Protein AF-A0A1C5DJ35-F1 (afdb_monomer_lite)

Foldseek 3Di:
DFWDFPPDQDGDDPVVDDDPRTDPQLRDCNLQFDPADWDWDDLPFKIKIKGWGDAQPDQSWWFAFPVRDTGSPPVDPRFDDDPNHGHTPDHQFIWIFMWGDDPNDTHRPDDQADPDCAGPVRHRDDGDTDTPVVDARADRRAKDWDWADDPDPSFTWIWMWGQHPPPRDIDIDIFGADPVGDTHPVPQWWWFQPDPPPPFTATDSDDDPDADPVGDIDTDDADPDDDGHHDDDDPDPDPPPDDDDDDDDDDDDDDDDDDD

Sequence (260 aa):
MPVVKAGGTAEVRPQELYGAETDPFLSTTARLTAAVPIQVVSDGRYILVFRQSIAAGDADMVYRTKGNALTGDTSRTDLVTVGGAKAAAADASLPCDRYALVRSALKPAGGNDTLGTRDMDGKQFYEPTTRLSFLPRLTDGGFAVLLLPTEVEGVSRRQLFVNNAAEKRIESFNCERTDDGLFDVAGTQLWTSPDPGSASPCWNANPAPTPTPDGPWSPSPPPPTGPAPRCASPPAPRPKYGSAPTPFPRRAAAPPSKRG

Secondary structure (DSSP, 8-state):
---BBTT--SB--GGG--GGGB-TTTTSGGGGB-SS--EEEE-SSEEEEE-PBPPTT-TT--EEBTTS-EE--TT-TTB-EETTEE-BS-SS--EEEEEEEETTEEE-SSTT--SSSB-TTSSBP---PEE-TTSPPEEEEEEEEEEEE-SSTT-EEEEEEEEETTT--EEEEEEEEPTTS-EESS-S-EEE---TTSSS--EESS--SSPBTTBS-EEEPPPSSSPPPPPPPPPPPPP---SPPPPPPPPPPPPPPPP-

Radius of gyration: 30.57 Å; chains: 1; bounding box: 112×51×59 Å

Structure (mmCIF, N/CA/C/O backbone):
data_AF-A0A1C5DJ35-F1
#
_entry.id   AF-A0A1C5DJ35-F1
#
loop_
_atom_site.group_PDB
_atom_site.id
_atom_site.type_symbol
_atom_site.label_atom_id
_atom_site.label_alt_id
_atom_site.label_comp_id
_atom_site.label_asym_id
_atom_site.label_entity_id
_atom_site.label_seq_id
_atom_site.pdbx_PDB_ins_code
_atom_site.Cartn_x
_atom_site.Cartn_y
_atom_site.Cartn_z
_atom_site.occupancy
_atom_site.B_iso_or_equiv
_atom_site.auth_seq_id
_atom_site.auth_comp_id
_atom_site.auth_asym_id
_atom_site.auth_atom_id
_atom_site.pdbx_PDB_model_num
ATOM 1 N N . MET A 1 1 ? -0.471 2.727 14.066 1.00 87.06 1 MET A N 1
ATOM 2 C CA . MET A 1 1 ? -1.791 2.067 14.058 1.00 87.06 1 MET A CA 1
ATOM 3 C C . MET A 1 1 ? -2.262 1.947 15.493 1.00 87.06 1 MET A C 1
ATOM 5 O O . MET A 1 1 ? -1.392 1.772 16.344 1.00 87.06 1 MET A O 1
ATOM 9 N N . PRO A 1 2 ? -3.563 2.102 15.779 1.00 90.62 2 PRO A N 1
ATOM 10 C CA . PRO A 1 2 ? -4.087 1.795 17.105 1.00 90.62 2 PRO A CA 1
ATOM 11 C C . PRO A 1 2 ? -3.955 0.297 17.383 1.00 90.62 2 PRO A C 1
ATOM 13 O O . PRO A 1 2 ? -3.937 -0.501 16.449 1.00 90.62 2 PRO A O 1
ATOM 16 N N . VAL A 1 3 ? -3.840 -0.070 18.656 1.00 90.75 3 VAL A N 1
ATOM 17 C CA . VAL A 1 3 ? -3.755 -1.469 19.085 1.00 90.75 3 VAL A CA 1
ATOM 18 C C . VAL A 1 3 ? -5.142 -1.934 19.505 1.00 90.75 3 VAL A C 1
ATOM 20 O O . VAL A 1 3 ? -5.844 -1.218 20.215 1.00 90.75 3 VAL A O 1
ATOM 23 N N . VAL A 1 4 ? -5.534 -3.121 19.051 1.00 91.44 4 VAL A N 1
ATOM 24 C CA . VAL A 1 4 ? -6.853 -3.716 19.280 1.00 91.44 4 VAL A CA 1
ATOM 25 C C . VAL A 1 4 ? -6.668 -5.122 19.843 1.00 91.44 4 VAL A C 1
ATOM 27 O O . VAL A 1 4 ? -5.764 -5.850 19.427 1.00 91.44 4 VAL A O 1
ATOM 30 N N . LYS A 1 5 ? -7.513 -5.512 20.802 1.00 92.44 5 LYS A N 1
ATOM 31 C CA . LYS A 1 5 ? -7.520 -6.874 21.349 1.00 92.44 5 LYS A CA 1
ATOM 32 C C . LYS A 1 5 ? -8.136 -7.850 20.344 1.00 92.44 5 LYS A C 1
ATOM 34 O O . LYS A 1 5 ? -9.162 -7.543 19.742 1.00 92.44 5 LYS A O 1
ATOM 39 N N . ALA A 1 6 ? -7.556 -9.040 20.216 1.00 89.38 6 ALA A N 1
ATOM 40 C CA . ALA A 1 6 ? -8.089 -10.115 19.388 1.00 89.38 6 ALA A CA 1
ATOM 41 C C . ALA A 1 6 ? -9.561 -10.413 19.735 1.00 89.38 6 ALA A C 1
ATOM 43 O O . ALA A 1 6 ? -9.917 -10.565 20.907 1.00 89.38 6 ALA A O 1
ATOM 44 N N . GLY A 1 7 ? -10.413 -10.484 18.708 1.00 88.31 7 GLY A N 1
ATOM 45 C CA . GLY A 1 7 ? -11.857 -10.708 18.857 1.00 88.31 7 GLY A CA 1
ATOM 46 C C . GLY A 1 7 ? -12.674 -9.466 19.239 1.00 88.31 7 GLY A C 1
ATOM 47 O O . GLY A 1 7 ? -13.876 -9.585 19.470 1.00 88.31 7 GLY A O 1
ATOM 48 N N . GLY A 1 8 ? -12.052 -8.286 19.305 1.00 89.62 8 GLY A N 1
ATOM 49 C CA . GLY A 1 8 ? -12.723 -7.006 19.522 1.00 89.62 8 GLY A CA 1
ATOM 50 C C . GLY A 1 8 ? -12.356 -5.965 18.465 1.00 89.62 8 GLY A C 1
ATOM 51 O O . GLY A 1 8 ? -11.534 -6.204 17.589 1.00 89.62 8 GLY A O 1
ATOM 52 N N . THR A 1 9 ? -12.973 -4.788 18.563 1.00 87.69 9 THR A N 1
ATOM 53 C CA . THR A 1 9 ? -12.704 -3.629 17.687 1.00 87.69 9 THR A CA 1
ATOM 54 C C . THR A 1 9 ? -12.303 -2.375 18.464 1.00 87.69 9 THR A C 1
ATOM 56 O O . THR A 1 9 ? -11.856 -1.393 17.873 1.00 87.69 9 THR A O 1
ATOM 59 N N . ALA A 1 10 ? -12.441 -2.405 19.793 1.00 89.94 10 ALA A N 1
ATOM 60 C CA . ALA A 1 10 ? -12.092 -1.297 20.665 1.00 89.94 10 ALA A CA 1
ATOM 61 C C . ALA A 1 10 ? -10.573 -1.164 20.809 1.00 89.94 10 ALA A C 1
ATOM 63 O O . ALA A 1 10 ? -9.854 -2.152 20.985 1.00 89.94 10 ALA A O 1
ATOM 64 N N . GLU A 1 11 ? -10.098 0.077 20.763 1.00 92.19 11 GLU A N 1
ATOM 65 C CA . GLU A 1 11 ? -8.692 0.382 20.993 1.00 92.19 11 GLU A CA 1
ATOM 66 C C . GLU A 1 11 ? -8.319 0.150 22.452 1.00 92.19 11 GLU A C 1
ATOM 68 O O . GLU A 1 11 ? -9.072 0.482 23.368 1.00 92.19 11 GLU A O 1
ATOM 73 N N . VAL A 1 12 ? -7.123 -0.381 22.658 1.00 91.31 12 VAL A N 1
ATOM 74 C CA . VAL A 1 12 ? -6.566 -0.675 23.977 1.00 91.31 12 VAL A CA 1
ATOM 75 C C . VAL A 1 12 ? -5.174 -0.083 24.077 1.00 91.31 12 VAL A C 1
ATOM 77 O O . VAL A 1 12 ? -4.463 0.078 23.077 1.00 91.31 12 VAL A O 1
ATOM 80 N N . ARG A 1 13 ? -4.759 0.254 25.300 1.00 86.19 13 ARG A N 1
ATOM 81 C CA . ARG A 1 13 ? -3.385 0.707 25.504 1.00 86.19 13 ARG A CA 1
ATOM 82 C C . ARG A 1 13 ? -2.453 -0.492 25.328 1.00 86.19 13 ARG A C 1
ATOM 84 O O . ARG A 1 13 ? -2.728 -1.543 25.900 1.00 86.19 13 ARG A O 1
ATOM 91 N N . PRO A 1 14 ? -1.331 -0.361 24.599 1.00 80.25 14 PRO A N 1
ATOM 92 C CA . PRO A 1 14 ? -0.426 -1.488 24.367 1.00 80.25 14 PRO A CA 1
ATOM 93 C C . PRO A 1 14 ? 0.059 -2.176 25.653 1.00 80.25 14 PRO A C 1
ATOM 95 O O . PRO A 1 14 ? 0.319 -3.371 25.644 1.00 80.25 14 PRO A O 1
ATOM 98 N N . GLN A 1 15 ? 0.166 -1.432 26.759 1.00 84.00 15 GLN A N 1
ATOM 99 C CA . GLN A 1 15 ? 0.602 -1.937 28.064 1.00 84.00 15 GLN A CA 1
ATOM 100 C C . GLN A 1 15 ? -0.438 -2.830 28.761 1.00 84.00 15 GLN A C 1
ATOM 102 O O . GLN A 1 15 ? -0.097 -3.514 29.720 1.00 84.00 15 GLN A O 1
ATOM 107 N N . GLU A 1 16 ? -1.694 -2.800 28.312 1.00 84.56 16 GLU A N 1
ATOM 108 C CA . GLU A 1 16 ? -2.806 -3.569 28.886 1.00 84.56 16 GLU A CA 1
ATOM 109 C C . GLU A 1 16 ? -2.966 -4.950 28.230 1.00 84.56 16 GLU A C 1
ATOM 111 O O . GLU A 1 16 ? -3.784 -5.746 28.685 1.00 84.56 16 GLU A O 1
ATOM 116 N N . LEU A 1 17 ? -2.199 -5.239 27.172 1.00 83.44 17 LEU A N 1
ATOM 117 C CA . LEU A 1 17 ? -2.232 -6.514 26.458 1.00 83.44 17 LEU A CA 1
ATOM 118 C C . LEU A 1 17 ? -0.986 -7.346 26.753 1.00 83.44 17 LEU A C 1
ATOM 120 O O . LEU A 1 17 ? 0.137 -6.836 26.768 1.00 83.44 17 LEU A O 1
ATOM 124 N N . TYR A 1 18 ? -1.179 -8.655 26.903 1.00 78.00 18 TYR A N 1
ATOM 125 C CA . TYR A 1 18 ? -0.091 -9.610 27.080 1.00 78.00 18 TYR A CA 1
ATOM 126 C C . TYR A 1 18 ? 0.095 -10.480 25.836 1.00 78.00 18 TYR A C 1
ATOM 128 O O . TYR A 1 18 ? -0.849 -11.049 25.295 1.00 78.00 18 TYR A O 1
ATOM 136 N N . GLY A 1 19 ? 1.347 -10.648 25.401 1.00 70.81 19 GLY A N 1
ATOM 137 C CA . GLY A 1 19 ? 1.720 -11.646 24.393 1.00 70.81 19 GLY A CA 1
ATOM 138 C C . GLY A 1 19 ? 0.867 -11.609 23.115 1.00 70.81 19 GLY A C 1
ATOM 139 O O . GLY A 1 19 ? 0.912 -10.639 22.364 1.00 70.81 19 GLY A O 1
ATOM 140 N N . ALA A 1 20 ? 0.133 -12.696 22.859 1.00 76.19 20 ALA A N 1
ATOM 141 C CA . ALA A 1 20 ? -0.639 -12.938 21.637 1.00 76.19 20 ALA A CA 1
ATOM 142 C C . ALA A 1 20 ? -2.072 -12.359 21.655 1.00 76.19 20 ALA A C 1
ATOM 144 O O . ALA A 1 20 ? -2.869 -12.674 20.778 1.00 76.19 20 ALA A O 1
ATOM 145 N N . GLU A 1 21 ? -2.421 -11.524 22.636 1.00 87.75 21 GLU A N 1
ATOM 146 C CA . GLU A 1 21 ? -3.765 -10.934 22.751 1.00 87.75 21 GLU A CA 1
ATOM 147 C C . GLU A 1 21 ? -4.034 -9.795 21.756 1.00 87.75 21 GLU A C 1
ATOM 149 O O . GLU A 1 21 ? -5.163 -9.318 21.659 1.00 87.75 21 GLU A O 1
ATOM 154 N N . THR A 1 22 ? -3.014 -9.337 21.030 1.00 88.38 22 THR A N 1
ATOM 155 C CA . THR A 1 22 ? -3.151 -8.280 20.020 1.00 88.38 22 THR A CA 1
ATOM 156 C C . THR A 1 22 ? -3.730 -8.844 18.727 1.00 88.38 22 THR A C 1
ATOM 158 O O . THR A 1 22 ? -3.223 -9.833 18.202 1.00 88.38 22 THR A O 1
ATOM 161 N N . ASP A 1 23 ? -4.745 -8.181 18.175 1.00 89.44 23 ASP A N 1
ATOM 162 C CA . ASP A 1 23 ? -5.293 -8.538 16.871 1.00 89.44 23 ASP A CA 1
ATOM 163 C C . ASP A 1 23 ? -4.271 -8.228 15.756 1.00 89.44 23 ASP A C 1
ATOM 165 O O . ASP A 1 23 ? -3.893 -7.060 15.588 1.00 89.44 23 ASP A O 1
ATOM 169 N N . PRO A 1 24 ? -3.808 -9.229 14.982 1.00 85.00 24 PRO A N 1
ATOM 170 C CA . PRO A 1 24 ? -2.750 -9.040 13.990 1.00 85.00 24 PRO A CA 1
ATOM 171 C C . PRO A 1 24 ? -3.214 -8.286 12.733 1.00 85.00 24 PRO A C 1
ATOM 173 O O . PRO A 1 24 ? -2.379 -7.809 11.960 1.00 85.00 24 PRO A O 1
ATOM 176 N N . PHE A 1 25 ? -4.523 -8.157 12.510 1.00 87.81 25 PHE A N 1
ATOM 177 C CA . PHE A 1 25 ? -5.081 -7.459 11.357 1.00 87.81 25 PHE A CA 1
ATOM 178 C C . PHE A 1 25 ? -5.431 -6.011 11.712 1.00 87.81 25 PHE A C 1
ATOM 180 O O . PHE A 1 25 ? -4.878 -5.075 11.127 1.00 87.81 25 PHE A O 1
ATOM 187 N N . LEU A 1 26 ? -6.278 -5.816 12.726 1.00 89.75 26 LEU A N 1
ATOM 188 C CA . LEU A 1 26 ? -6.787 -4.510 13.157 1.00 89.75 26 LEU A CA 1
ATOM 189 C C . LEU A 1 26 ? -5.719 -3.621 13.805 1.00 89.75 26 LEU A C 1
ATOM 191 O O . LEU A 1 26 ? -5.874 -2.395 13.820 1.00 89.75 26 LEU A O 1
ATOM 195 N N . SER A 1 27 ? -4.628 -4.213 14.299 1.00 89.50 27 SER A N 1
ATOM 196 C CA . SER A 1 27 ? -3.515 -3.468 14.905 1.00 89.50 27 SER A CA 1
ATOM 197 C C . SER A 1 27 ? -2.393 -3.117 13.924 1.00 89.50 27 SER A C 1
ATOM 199 O O . SER A 1 27 ? -1.399 -2.499 14.309 1.00 89.50 27 SER A O 1
ATOM 201 N N . THR A 1 28 ? -2.522 -3.488 12.648 1.00 85.38 28 THR A N 1
ATOM 202 C CA . THR A 1 28 ? -1.478 -3.298 11.631 1.00 85.38 28 THR A CA 1
ATOM 203 C C . THR A 1 28 ? -2.020 -2.556 10.415 1.00 85.38 28 THR A C 1
ATOM 205 O O . THR A 1 28 ? -3.206 -2.238 10.333 1.00 85.38 28 THR A O 1
ATOM 208 N N . T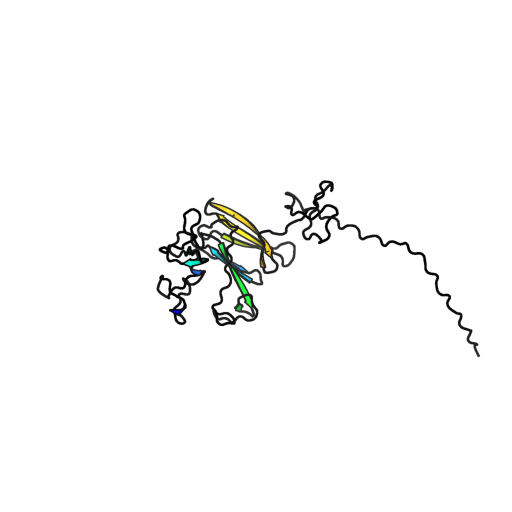HR A 1 29 ? -1.158 -2.226 9.447 1.00 85.62 29 THR A N 1
ATOM 209 C CA . THR A 1 29 ? -1.614 -1.600 8.195 1.00 85.62 29 THR A CA 1
ATOM 210 C C . THR A 1 29 ? -2.467 -2.550 7.351 1.00 85.62 29 THR A C 1
ATOM 212 O O . THR A 1 29 ? -3.082 -2.088 6.388 1.00 85.62 29 THR A O 1
ATOM 215 N N . ALA A 1 30 ? -2.550 -3.842 7.701 1.00 87.56 30 ALA A N 1
ATOM 216 C CA . ALA A 1 30 ? -3.410 -4.815 7.037 1.00 87.56 30 ALA A CA 1
ATOM 217 C C . ALA A 1 30 ? -4.886 -4.398 7.083 1.00 87.56 30 ALA A C 1
ATOM 219 O O . ALA A 1 30 ? -5.548 -4.504 6.053 1.00 87.56 30 ALA A O 1
ATOM 220 N N . ARG A 1 31 ? -5.353 -3.795 8.191 1.00 91.38 31 ARG A N 1
ATOM 221 C CA . ARG A 1 31 ? -6.716 -3.236 8.300 1.00 91.38 31 ARG A CA 1
ATOM 222 C C . ARG A 1 31 ? -7.068 -2.227 7.215 1.00 91.38 31 ARG A C 1
ATOM 224 O O . ARG A 1 31 ? -8.230 -2.002 6.930 1.00 91.38 31 ARG A O 1
ATOM 231 N N . LEU A 1 32 ? -6.059 -1.561 6.651 1.00 93.00 32 LEU A N 1
ATOM 232 C CA . LEU A 1 32 ? -6.273 -0.558 5.618 1.00 93.00 32 LEU A CA 1
ATOM 233 C C . LEU A 1 32 ? -6.413 -1.187 4.231 1.00 93.00 32 LEU A C 1
ATOM 235 O O . LEU A 1 32 ? -6.495 -0.436 3.271 1.00 93.00 32 LEU A O 1
ATOM 239 N N . THR A 1 33 ? -6.392 -2.515 4.094 1.00 94.12 33 THR A N 1
ATOM 240 C CA . THR A 1 33 ? -6.506 -3.225 2.810 1.00 94.12 33 THR A CA 1
ATOM 241 C C . THR A 1 33 ? -7.965 -3.405 2.429 1.00 94.12 33 THR A C 1
ATOM 243 O O . THR A 1 33 ? -8.728 -3.980 3.196 1.00 94.12 33 THR A O 1
ATOM 246 N N . ALA A 1 34 ? -8.345 -2.967 1.232 1.00 95.81 34 ALA A N 1
ATOM 247 C CA . ALA A 1 34 ? -9.657 -3.282 0.686 1.00 95.81 34 ALA A CA 1
ATOM 248 C C . ALA A 1 34 ? -9.742 -4.769 0.305 1.00 95.81 34 ALA A C 1
ATOM 250 O O . ALA A 1 34 ? -8.758 -5.356 -0.147 1.00 95.81 34 ALA A O 1
ATOM 251 N N . ALA A 1 35 ? -10.927 -5.368 0.437 1.00 95.19 35 ALA A N 1
ATOM 252 C CA . ALA A 1 35 ? -11.199 -6.757 0.060 1.00 95.19 35 ALA A CA 1
ATOM 253 C C . ALA A 1 35 ? -11.324 -6.930 -1.470 1.00 95.19 35 ALA A C 1
ATOM 255 O O . ALA A 1 35 ? -12.373 -7.292 -1.997 1.00 95.19 35 ALA A O 1
ATOM 256 N N . VAL A 1 36 ? -10.246 -6.628 -2.188 1.00 96.06 36 VAL A N 1
ATOM 257 C CA . VAL A 1 36 ? -10.123 -6.682 -3.652 1.00 96.06 36 VAL A CA 1
ATOM 258 C C . VAL A 1 36 ? -8.788 -7.343 -4.025 1.00 96.06 36 VAL A C 1
ATOM 260 O O . VAL A 1 36 ? -7.939 -7.521 -3.146 1.00 96.06 36 VAL A O 1
ATOM 263 N N . PRO A 1 37 ? -8.568 -7.733 -5.296 1.00 95.38 37 PRO A N 1
ATOM 264 C CA . PRO A 1 37 ? -7.328 -8.387 -5.695 1.00 95.38 37 PRO A CA 1
ATOM 265 C C . PRO A 1 37 ? -6.069 -7.598 -5.312 1.00 95.38 37 PRO A C 1
ATOM 267 O O . PRO A 1 37 ? -5.998 -6.375 -5.449 1.00 95.38 37 PRO A O 1
ATOM 270 N N . ILE A 1 38 ? -5.060 -8.336 -4.852 1.00 95.56 38 ILE A N 1
ATOM 271 C CA . ILE A 1 38 ? -3.699 -7.845 -4.628 1.00 95.56 38 ILE A CA 1
ATOM 272 C C . ILE A 1 38 ? -2.805 -8.314 -5.772 1.00 95.56 38 ILE A C 1
ATOM 274 O O . ILE A 1 38 ? -3.033 -9.381 -6.346 1.00 95.56 38 ILE A O 1
ATOM 278 N N . GLN A 1 39 ? -1.753 -7.559 -6.071 1.00 96.50 39 GLN A N 1
ATOM 279 C CA . GLN A 1 39 ? -0.749 -7.978 -7.040 1.00 96.50 39 GLN A CA 1
ATOM 280 C C . GLN A 1 39 ? 0.619 -8.058 -6.382 1.00 96.50 39 GLN A C 1
ATOM 282 O O . GLN A 1 39 ? 1.054 -7.136 -5.696 1.00 96.50 39 GLN A O 1
ATOM 287 N N . VAL A 1 40 ? 1.318 -9.159 -6.634 1.00 94.38 40 VAL A N 1
ATOM 288 C CA . VAL A 1 40 ? 2.685 -9.369 -6.169 1.00 94.38 40 VAL A CA 1
ATOM 289 C C . VAL A 1 40 ? 3.615 -9.367 -7.372 1.00 94.38 40 VAL A C 1
ATOM 291 O O . VAL A 1 40 ? 3.373 -10.072 -8.350 1.00 94.38 40 VAL A O 1
ATOM 294 N N . VAL A 1 41 ? 4.675 -8.568 -7.305 1.00 91.81 41 VAL A N 1
ATOM 295 C CA . VAL A 1 41 ? 5.692 -8.453 -8.354 1.00 91.81 41 VAL A CA 1
ATOM 296 C C . VAL A 1 41 ? 7.059 -8.674 -7.726 1.00 91.81 41 VAL A C 1
ATOM 298 O O . VAL A 1 41 ? 7.343 -8.124 -6.666 1.00 91.81 41 VAL A O 1
ATOM 301 N N . SER A 1 42 ? 7.924 -9.449 -8.377 1.00 88.50 42 SER A N 1
ATOM 302 C CA . SER A 1 42 ? 9.331 -9.538 -7.987 1.00 88.50 42 SER A CA 1
ATOM 303 C C . SER A 1 42 ? 10.217 -8.916 -9.050 1.00 88.50 42 SER A C 1
ATOM 305 O O . SER A 1 42 ? 10.005 -9.134 -10.239 1.00 88.50 42 SER A O 1
ATOM 307 N N . ASP A 1 43 ? 11.219 -8.160 -8.611 1.00 82.44 43 ASP A N 1
ATOM 308 C CA . ASP A 1 43 ? 12.244 -7.572 -9.474 1.00 82.44 43 ASP A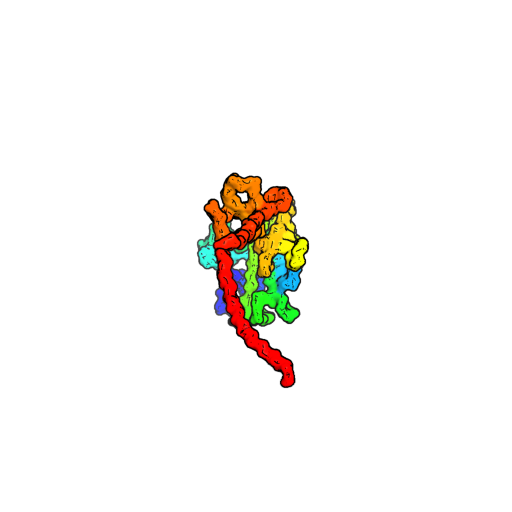 CA 1
ATOM 309 C C . ASP A 1 43 ? 13.573 -8.345 -9.438 1.00 82.44 43 ASP A C 1
ATOM 311 O O . ASP A 1 43 ? 14.618 -7.814 -9.814 1.00 82.44 43 ASP A O 1
ATOM 315 N N . GLY A 1 44 ? 13.535 -9.592 -8.955 1.00 80.81 44 GLY A N 1
ATOM 316 C CA . GLY A 1 44 ? 14.701 -10.456 -8.765 1.00 80.81 44 GLY A CA 1
ATOM 317 C C . GLY A 1 44 ? 15.458 -10.211 -7.456 1.00 80.81 44 GLY A C 1
ATOM 318 O O . GLY A 1 44 ? 16.182 -11.098 -7.009 1.00 80.81 44 GLY A O 1
ATOM 319 N N . ARG A 1 45 ? 15.264 -9.057 -6.802 1.00 78.38 45 ARG A N 1
ATOM 320 C CA . ARG A 1 45 ? 15.886 -8.721 -5.508 1.00 78.38 45 ARG A CA 1
ATOM 321 C C . ARG A 1 45 ? 14.862 -8.596 -4.385 1.00 78.38 45 ARG A C 1
ATOM 323 O O . ARG A 1 45 ? 15.105 -9.056 -3.269 1.00 78.38 45 ARG A O 1
ATOM 330 N N . TYR A 1 46 ? 13.730 -7.981 -4.689 1.00 82.31 46 TYR A N 1
ATOM 331 C CA . TYR A 1 46 ? 12.636 -7.735 -3.772 1.00 82.31 46 TYR A CA 1
ATOM 332 C C . TYR A 1 46 ? 11.354 -8.407 -4.261 1.00 82.31 46 TYR A C 1
ATOM 334 O O . TYR A 1 46 ? 11.160 -8.661 -5.454 1.00 82.31 46 TYR A O 1
ATOM 342 N N . ILE A 1 47 ? 10.465 -8.673 -3.312 1.00 86.75 47 ILE A N 1
ATOM 343 C CA . ILE A 1 47 ? 9.050 -8.923 -3.550 1.00 86.75 47 ILE A CA 1
ATOM 344 C C . ILE A 1 47 ? 8.297 -7.660 -3.152 1.00 86.75 47 ILE A C 1
ATOM 346 O O . ILE A 1 47 ? 8.472 -7.136 -2.054 1.00 86.75 47 ILE A O 1
ATOM 350 N N . LEU A 1 48 ? 7.474 -7.165 -4.063 1.00 88.50 48 LEU A N 1
ATOM 351 C CA . LEU A 1 48 ? 6.645 -5.984 -3.900 1.00 88.50 48 LEU A CA 1
ATOM 352 C C . LEU A 1 48 ? 5.189 -6.436 -3.883 1.00 88.50 48 LEU A C 1
ATOM 354 O O . LEU A 1 48 ? 4.730 -7.087 -4.822 1.00 88.50 48 LEU A O 1
ATOM 358 N N . VAL A 1 49 ? 4.474 -6.096 -2.819 1.00 91.81 49 VAL A N 1
ATOM 359 C CA . VAL A 1 49 ? 3.051 -6.388 -2.657 1.00 91.81 49 VAL A CA 1
ATOM 360 C C . VAL A 1 49 ? 2.280 -5.090 -2.831 1.00 91.81 49 VAL A C 1
ATOM 362 O O . VAL A 1 49 ? 2.395 -4.167 -2.028 1.00 91.81 49 VAL A O 1
ATOM 365 N N . PHE A 1 50 ? 1.486 -5.032 -3.890 1.00 94.69 50 PHE A N 1
ATOM 366 C CA . PHE A 1 50 ? 0.599 -3.929 -4.212 1.00 94.69 50 PHE A CA 1
ATOM 367 C C . PHE A 1 50 ? -0.821 -4.296 -3.810 1.00 94.69 50 PHE A C 1
ATOM 369 O O . PHE A 1 50 ? -1.326 -5.367 -4.157 1.00 94.69 50 PHE A O 1
ATOM 376 N N . ARG A 1 51 ? -1.476 -3.394 -3.088 1.00 95.38 51 ARG A N 1
ATOM 377 C CA . ARG A 1 51 ? -2.844 -3.594 -2.609 1.00 95.38 51 ARG A CA 1
ATOM 378 C C . ARG A 1 51 ? -3.603 -2.287 -2.631 1.00 95.38 51 ARG A C 1
ATOM 380 O O . ARG A 1 51 ? -3.038 -1.251 -2.301 1.00 95.38 51 ARG A O 1
ATOM 387 N N . GLN A 1 52 ? -4.884 -2.330 -2.971 1.00 96.44 52 GLN A N 1
ATOM 388 C CA . GLN A 1 52 ? -5.750 -1.171 -2.802 1.00 96.44 52 GLN A CA 1
ATOM 389 C C . GLN A 1 52 ? -6.070 -0.984 -1.316 1.00 96.44 52 GLN A C 1
ATOM 391 O O . GLN A 1 52 ? -6.361 -1.940 -0.597 1.00 96.44 52 GLN A O 1
ATOM 396 N N . SER A 1 53 ? -6.040 0.267 -0.864 1.00 96.25 53 SER A N 1
ATOM 397 C CA . SER A 1 53 ? -6.515 0.621 0.472 1.00 96.25 53 SER A CA 1
ATOM 398 C C . SER A 1 53 ? -8.026 0.850 0.529 1.00 96.25 53 SER A C 1
ATOM 400 O O . SER A 1 53 ? -8.638 1.203 -0.477 1.00 96.25 53 SER A O 1
ATOM 402 N N . ILE A 1 54 ? -8.625 0.678 1.705 1.00 96.44 54 ILE A N 1
ATOM 403 C CA . ILE A 1 54 ? -10.030 1.020 1.971 1.00 96.44 54 ILE A CA 1
ATOM 404 C C . ILE A 1 54 ? -10.316 2.513 1.714 1.00 96.44 54 ILE A C 1
ATOM 406 O O . ILE A 1 54 ? -9.413 3.359 1.723 1.00 96.44 54 ILE A O 1
ATOM 410 N N . ALA A 1 55 ? -11.583 2.841 1.459 1.00 95.38 55 ALA A N 1
ATOM 411 C CA . ALA A 1 55 ? -12.031 4.216 1.232 1.00 95.38 55 ALA A CA 1
ATOM 412 C C . ALA A 1 55 ? -12.052 5.033 2.538 1.00 95.38 55 ALA A C 1
ATOM 414 O O . ALA A 1 55 ? -12.207 4.473 3.621 1.00 95.38 55 ALA A O 1
ATOM 415 N N . ALA A 1 56 ? -11.966 6.367 2.452 1.00 94.00 56 ALA A N 1
ATOM 416 C CA . ALA A 1 56 ? -11.954 7.260 3.626 1.00 94.00 56 ALA A CA 1
ATOM 417 C C . ALA A 1 56 ? -13.154 7.105 4.592 1.00 94.00 56 ALA A C 1
ATOM 419 O O . ALA A 1 56 ? -13.055 7.468 5.768 1.00 94.00 56 ALA A O 1
ATOM 420 N N . GLY A 1 57 ? -14.291 6.615 4.090 1.00 92.56 57 GLY A N 1
ATOM 421 C CA . GLY A 1 57 ? -15.527 6.402 4.852 1.00 92.56 57 GLY A CA 1
ATOM 422 C C . GLY A 1 57 ? -15.771 4.958 5.293 1.00 92.56 57 GLY A C 1
ATOM 423 O O . GLY A 1 57 ? -16.866 4.660 5.758 1.00 92.56 57 GLY A O 1
ATOM 424 N N . ASP A 1 58 ? -14.803 4.065 5.100 1.00 94.88 58 ASP A N 1
ATOM 425 C CA . ASP A 1 58 ? -14.918 2.661 5.491 1.00 94.88 58 ASP A CA 1
ATOM 426 C C . ASP A 1 58 ? -15.005 2.499 7.022 1.00 94.88 58 ASP A C 1
ATOM 428 O O . ASP A 1 58 ? -14.428 3.290 7.772 1.00 94.88 58 ASP A O 1
ATOM 432 N N . ALA A 1 59 ? -15.724 1.475 7.489 1.00 92.00 59 ALA A N 1
ATOM 433 C CA . ALA A 1 59 ? -15.932 1.212 8.913 1.00 92.00 59 ALA A CA 1
ATOM 434 C C . ALA A 1 59 ? -14.624 0.903 9.660 1.00 92.00 59 ALA A C 1
ATOM 436 O O . ALA A 1 59 ? -14.486 1.265 10.829 1.00 92.00 59 ALA A O 1
ATOM 437 N N . ASP A 1 60 ? -13.646 0.301 8.977 1.00 91.88 60 ASP A N 1
ATOM 438 C CA . ASP A 1 60 ? -12.346 -0.031 9.558 1.00 91.88 60 ASP A CA 1
ATOM 439 C C . ASP A 1 60 ? -11.331 1.120 9.462 1.00 91.88 60 ASP A C 1
ATOM 441 O O . ASP A 1 60 ? -10.179 0.975 9.901 1.00 91.88 60 ASP A O 1
ATOM 445 N N . MET A 1 61 ? -11.737 2.280 8.930 1.00 94.88 61 MET A N 1
ATOM 446 C CA . MET A 1 61 ? -10.868 3.441 8.779 1.00 94.88 61 MET A CA 1
ATOM 447 C C . MET A 1 61 ? -10.362 3.963 10.128 1.00 94.88 61 MET A C 1
ATOM 449 O O . MET A 1 61 ? -11.064 3.998 11.137 1.00 94.88 61 MET A O 1
ATOM 453 N N . VAL A 1 62 ? -9.117 4.437 10.121 1.00 95.00 62 VAL A N 1
ATOM 454 C CA . VAL A 1 62 ? -8.526 5.182 11.235 1.00 95.00 62 VAL A CA 1
ATOM 455 C C . VAL A 1 62 ? -8.192 6.594 10.787 1.00 95.00 62 VAL A C 1
ATOM 457 O O . VAL A 1 62 ? -7.836 6.838 9.635 1.00 95.00 62 VAL A O 1
ATOM 460 N N . TYR A 1 63 ? -8.277 7.533 11.713 1.00 95.94 63 TYR A N 1
ATOM 461 C CA . TYR A 1 63 ? -8.125 8.958 11.484 1.00 95.94 63 TYR A CA 1
A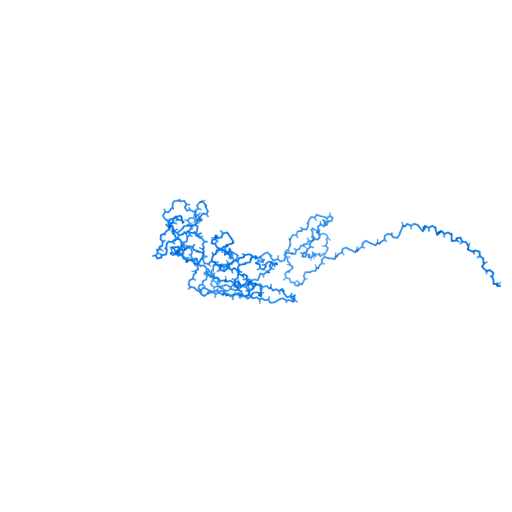TOM 462 C C . TYR A 1 63 ? -6.916 9.497 12.235 1.00 95.94 63 TYR A C 1
ATOM 464 O O . TYR A 1 63 ? -6.533 8.997 13.297 1.00 95.94 63 TYR A O 1
ATOM 472 N N . ARG A 1 64 ? -6.292 10.526 11.664 1.00 94.50 64 ARG A N 1
ATOM 473 C CA . ARG A 1 64 ? -5.131 11.183 12.261 1.00 94.50 64 ARG A CA 1
ATOM 474 C C . ARG A 1 64 ? -5.558 12.106 13.398 1.00 94.50 64 ARG A C 1
ATOM 476 O O . ARG A 1 64 ? -6.460 12.922 13.227 1.00 94.50 64 ARG A O 1
ATOM 483 N N . THR A 1 65 ? -4.874 12.023 14.533 1.00 94.62 65 THR A N 1
ATOM 484 C CA . THR A 1 65 ? -5.012 12.976 15.645 1.00 94.62 65 THR A CA 1
ATOM 485 C C . THR A 1 65 ? -4.048 14.150 15.485 1.00 94.62 65 THR A C 1
ATOM 487 O O . THR A 1 65 ? -3.067 14.074 14.741 1.00 94.62 65 THR A O 1
ATOM 490 N N . LYS A 1 66 ? -4.285 15.252 16.204 1.00 93.38 66 LYS A N 1
ATOM 491 C CA . LYS A 1 66 ? -3.386 16.422 16.235 1.00 93.38 66 LYS A CA 1
ATOM 492 C C . LYS A 1 66 ? -1.978 16.070 16.732 1.00 93.38 66 LYS A C 1
ATOM 494 O O . LYS A 1 66 ? -1.021 16.730 16.349 1.00 93.38 66 LYS A O 1
ATOM 499 N N . GLY A 1 67 ? -1.845 15.001 17.522 1.00 88.19 67 GLY A N 1
ATOM 500 C CA . GLY A 1 67 ? -0.564 14.420 17.939 1.00 88.19 67 GLY A CA 1
ATOM 501 C C . GLY A 1 67 ? 0.087 13.496 16.900 1.00 88.19 67 GLY A C 1
ATOM 502 O O . GLY A 1 67 ? 1.025 12.782 17.238 1.00 88.19 67 GLY A O 1
ATOM 503 N N . ASN A 1 68 ? -0.420 13.465 15.662 1.00 84.12 68 ASN A N 1
ATOM 504 C CA . ASN A 1 68 ? 0.042 12.618 14.557 1.00 84.12 68 ASN A CA 1
ATOM 505 C C . ASN A 1 68 ? -0.094 11.096 14.794 1.00 84.12 68 ASN A C 1
ATOM 507 O O . ASN A 1 68 ? 0.474 10.294 14.052 1.00 84.12 68 ASN A O 1
ATOM 511 N N . ALA A 1 69 ? -0.875 10.680 15.795 1.00 88.75 69 ALA A N 1
ATOM 512 C CA . ALA A 1 69 ? -1.251 9.282 15.991 1.00 88.75 69 ALA A CA 1
ATOM 513 C C . ALA A 1 69 ? -2.441 8.904 15.091 1.00 88.75 69 ALA A C 1
ATOM 515 O O . ALA A 1 69 ? -3.093 9.772 14.509 1.00 88.75 69 ALA A O 1
ATOM 516 N N . LEU A 1 70 ? -2.728 7.606 14.981 1.00 91.44 70 LEU A N 1
ATOM 517 C CA . LEU A 1 70 ? -3.898 7.084 14.270 1.00 91.44 70 LEU A CA 1
ATOM 518 C C . LEU A 1 70 ? -4.860 6.430 15.258 1.00 91.44 70 LEU A C 1
ATOM 520 O O . LEU A 1 70 ? -4.404 5.691 16.129 1.00 91.44 70 LEU A O 1
ATOM 524 N N . THR A 1 71 ? -6.157 6.668 15.080 1.00 93.62 71 THR A N 1
ATOM 525 C CA . THR A 1 71 ? -7.231 6.110 15.913 1.00 93.62 71 THR A CA 1
ATOM 526 C C . THR A 1 71 ? -8.507 5.889 15.092 1.00 93.62 71 THR A C 1
ATOM 528 O O . THR A 1 71 ? -8.865 6.718 14.260 1.00 93.62 71 THR A O 1
ATOM 531 N N . GLY A 1 72 ? -9.180 4.764 15.281 1.00 93.00 72 GLY A N 1
ATOM 532 C CA . GLY A 1 72 ? -10.548 4.492 14.857 1.00 93.00 72 GLY A CA 1
ATOM 533 C C . GLY A 1 72 ? -11.609 5.030 15.825 1.00 93.00 72 GLY A C 1
ATOM 534 O O . GLY A 1 72 ? -12.790 4.972 15.493 1.00 93.00 72 GLY A O 1
ATOM 535 N N . ASP A 1 73 ? -11.241 5.593 16.987 1.00 93.38 73 ASP A N 1
ATOM 536 C CA . ASP A 1 73 ? -12.202 6.275 17.862 1.00 93.38 73 ASP A CA 1
ATOM 537 C C . ASP A 1 73 ? -12.626 7.616 17.251 1.00 93.38 73 ASP A C 1
ATOM 539 O O . ASP A 1 73 ? -11.977 8.662 17.362 1.00 93.38 73 ASP A O 1
ATOM 543 N N . THR A 1 74 ? -13.773 7.565 16.584 1.00 92.31 74 THR A N 1
ATOM 544 C CA . THR A 1 74 ? -14.353 8.698 15.873 1.00 92.31 74 THR A CA 1
ATOM 545 C C . THR A 1 74 ? -14.988 9.745 16.786 1.00 92.31 74 THR A C 1
ATOM 547 O O . THR A 1 74 ? -15.332 10.818 16.275 1.00 92.31 74 THR A O 1
ATOM 550 N N . SER A 1 75 ? -15.134 9.466 18.088 1.00 93.00 75 SER A N 1
ATOM 551 C CA . SER A 1 75 ? -15.706 10.383 19.084 1.00 93.00 75 SER A CA 1
ATOM 552 C C . SER A 1 75 ? -14.697 11.399 19.629 1.00 93.00 75 SER A C 1
ATOM 554 O O . SER A 1 75 ? -15.076 12.386 20.265 1.00 93.00 75 SER A O 1
ATOM 556 N N . ARG A 1 76 ? -13.406 11.194 19.345 1.00 93.25 76 ARG A N 1
ATOM 557 C CA . ARG A 1 76 ? -12.329 12.071 19.798 1.00 93.25 76 ARG A CA 1
ATOM 558 C C . ARG A 1 76 ? -12.440 13.489 19.240 1.00 93.25 76 ARG A C 1
ATOM 560 O O . ARG A 1 76 ? -12.730 13.712 18.066 1.00 93.25 76 ARG A O 1
ATOM 567 N N . THR A 1 77 ? -12.120 14.465 20.085 1.00 94.44 77 THR A N 1
ATOM 568 C CA . THR A 1 77 ? -12.172 15.903 19.760 1.00 94.44 77 THR A CA 1
ATOM 569 C C . THR A 1 77 ? -10.862 16.449 19.184 1.00 94.44 77 THR A C 1
ATOM 571 O O . THR A 1 77 ? -10.825 17.553 18.640 1.00 94.44 77 THR A O 1
ATOM 574 N N . ASP A 1 78 ? -9.771 15.687 19.271 1.00 96.12 78 ASP A N 1
ATOM 575 C CA . ASP A 1 78 ? -8.446 16.047 18.762 1.00 96.12 78 ASP A CA 1
ATOM 576 C C . ASP A 1 78 ? -8.129 15.418 17.398 1.00 96.12 78 ASP A C 1
ATOM 578 O O . ASP A 1 78 ? -6.965 15.362 17.000 1.00 96.12 78 ASP A O 1
ATOM 582 N N . LEU A 1 79 ? -9.143 14.964 16.662 1.00 95.88 79 LEU A N 1
ATOM 583 C CA . LEU A 1 79 ? -8.977 14.519 15.282 1.00 95.88 79 LEU A CA 1
ATOM 584 C C . LEU A 1 79 ? -8.583 15.700 14.384 1.00 95.88 79 LEU A C 1
ATOM 586 O O . LEU A 1 79 ? -9.098 16.813 14.512 1.00 95.88 79 LEU A O 1
ATOM 590 N N . VAL A 1 80 ? -7.653 15.455 13.463 1.00 96.44 80 VAL A N 1
ATOM 591 C CA . VAL A 1 80 ? -7.311 16.401 12.398 1.00 96.44 80 VAL A CA 1
ATOM 592 C C . VAL A 1 80 ? -8.437 16.388 11.378 1.00 96.44 80 VAL A C 1
ATOM 594 O O . VAL A 1 80 ? -8.917 15.325 10.983 1.00 96.44 80 VAL A O 1
ATOM 597 N N . THR A 1 81 ? -8.833 17.570 10.921 1.00 94.94 81 THR A N 1
ATOM 598 C CA . THR A 1 81 ? -9.787 17.738 9.830 1.00 94.94 81 THR A CA 1
ATOM 599 C C . THR A 1 81 ? -9.119 18.423 8.643 1.00 94.94 81 THR A C 1
ATOM 601 O O . THR A 1 81 ? -8.322 19.345 8.804 1.00 94.94 81 THR A O 1
ATOM 604 N N . VAL A 1 82 ? -9.424 17.952 7.435 1.00 89.88 82 VAL A N 1
ATOM 605 C CA . VAL A 1 82 ? -8.948 18.509 6.164 1.00 89.88 82 VAL A CA 1
ATOM 606 C C . VAL A 1 82 ? -10.179 18.763 5.305 1.00 89.88 82 VAL A C 1
ATOM 608 O O . VAL A 1 82 ? -10.948 17.842 5.041 1.00 89.88 82 VAL A O 1
ATOM 611 N N . GLY A 1 83 ? -10.417 20.022 4.927 1.00 87.38 83 GLY A N 1
ATOM 612 C CA . GLY A 1 83 ? -11.612 20.394 4.157 1.00 87.38 83 GLY A CA 1
ATOM 613 C C . GLY A 1 83 ? -12.936 20.076 4.869 1.00 87.38 83 GLY A C 1
ATOM 614 O O . GLY A 1 83 ? -13.916 19.746 4.215 1.00 87.38 83 GLY A O 1
ATOM 615 N N . GLY A 1 84 ? -12.956 20.107 6.207 1.00 88.25 84 GLY A N 1
ATOM 616 C CA . GLY A 1 84 ? -14.138 19.786 7.018 1.00 88.25 84 GLY A CA 1
ATOM 617 C C . GLY A 1 84 ? -14.377 18.291 7.270 1.00 88.25 84 GLY A C 1
ATOM 618 O O . GLY A 1 84 ? -15.174 17.954 8.142 1.00 88.25 84 GLY A O 1
ATOM 619 N N . ALA A 1 85 ? -13.658 17.392 6.591 1.00 91.56 85 ALA A N 1
ATOM 620 C CA . ALA A 1 85 ? -13.713 15.949 6.830 1.00 91.56 85 ALA A CA 1
ATOM 621 C C . ALA A 1 85 ? -12.592 15.492 7.776 1.00 91.56 85 ALA A C 1
ATOM 623 O O . ALA A 1 85 ? -11.524 16.103 7.822 1.00 91.56 85 ALA A O 1
ATOM 624 N N . LYS A 1 86 ? -12.805 14.398 8.521 1.00 95.06 86 LYS A N 1
ATOM 625 C CA . LYS A 1 86 ? -11.754 13.772 9.345 1.00 95.06 86 LYS A CA 1
ATOM 626 C C . LYS A 1 86 ? -10.610 13.304 8.442 1.00 95.06 86 LYS A C 1
ATOM 628 O O . LYS A 1 86 ? -10.849 12.709 7.394 1.00 95.06 86 LYS A O 1
ATOM 633 N N . ALA A 1 87 ? -9.371 13.551 8.851 1.00 94.56 87 ALA A N 1
ATOM 634 C CA . ALA A 1 87 ? -8.182 13.182 8.094 1.00 94.56 87 ALA A CA 1
ATOM 635 C C . ALA A 1 87 ? -7.978 11.661 8.122 1.00 94.56 87 ALA A C 1
ATOM 637 O O . ALA A 1 87 ? -7.323 11.128 9.021 1.00 94.56 87 ALA A O 1
ATOM 638 N N . ALA A 1 88 ? -8.578 10.967 7.155 1.00 94.56 88 ALA A N 1
ATOM 639 C CA . ALA A 1 88 ? -8.472 9.524 7.004 1.00 94.56 88 ALA A CA 1
ATOM 640 C C . ALA A 1 88 ? -7.015 9.103 6.776 1.00 94.56 88 ALA A C 1
ATOM 642 O O . ALA A 1 88 ? -6.250 9.764 6.066 1.00 94.56 88 ALA A O 1
ATOM 643 N N . ALA A 1 89 ? -6.620 7.985 7.383 1.00 91.94 89 ALA A N 1
ATOM 644 C CA . ALA A 1 89 ? -5.279 7.456 7.218 1.00 91.94 89 ALA A CA 1
ATOM 645 C C . ALA A 1 89 ? -5.034 7.010 5.785 1.00 91.94 89 ALA A C 1
ATOM 647 O O . ALA A 1 89 ? -3.906 7.172 5.329 1.00 91.94 89 ALA A O 1
ATOM 648 N N . ALA A 1 90 ? -6.054 6.498 5.090 1.00 92.81 90 ALA A N 1
ATOM 649 C CA . ALA A 1 90 ? -6.045 6.102 3.686 1.00 92.81 90 ALA A CA 1
ATOM 650 C C . ALA A 1 90 ? -7.348 6.503 2.980 1.00 92.81 90 ALA A C 1
ATOM 652 O O . ALA A 1 90 ? -8.345 6.791 3.632 1.00 92.81 90 ALA A O 1
ATOM 653 N N . ASP A 1 91 ? -7.318 6.548 1.651 1.00 94.69 91 ASP A N 1
ATOM 654 C CA . ASP A 1 91 ? -8.504 6.817 0.837 1.00 94.69 91 ASP A CA 1
ATOM 655 C C . ASP A 1 91 ? -8.343 6.193 -0.549 1.00 94.69 91 ASP A C 1
ATOM 657 O O . ASP A 1 91 ? -7.764 6.821 -1.436 1.00 94.69 91 ASP A O 1
ATOM 661 N N . ALA A 1 92 ? -8.761 4.932 -0.709 1.00 95.94 92 ALA A N 1
ATOM 662 C CA . ALA A 1 92 ? -8.741 4.205 -1.985 1.00 95.94 92 ALA A CA 1
ATOM 663 C C . ALA A 1 92 ? -7.397 4.292 -2.750 1.00 95.94 92 ALA A C 1
ATOM 665 O O . ALA A 1 92 ? -7.341 4.201 -3.970 1.00 95.94 92 ALA A O 1
ATOM 666 N N . SER A 1 93 ? -6.295 4.499 -2.029 1.00 95.19 93 SER A N 1
ATOM 667 C CA . SER A 1 93 ? -4.940 4.665 -2.566 1.00 95.19 93 SER A CA 1
ATOM 668 C C . SER A 1 93 ? -4.268 3.318 -2.843 1.00 95.19 93 SER A C 1
ATOM 670 O O . SER A 1 93 ? -4.765 2.292 -2.370 1.00 95.19 93 SER A O 1
ATOM 672 N N . LEU A 1 94 ? -3.118 3.327 -3.528 1.00 95.19 94 LEU A N 1
ATOM 673 C CA . LEU A 1 94 ? -2.281 2.143 -3.765 1.00 95.19 94 LEU A CA 1
ATOM 674 C C . LEU A 1 94 ? -1.062 2.100 -2.817 1.00 95.19 94 LEU A C 1
ATOM 676 O O . LEU A 1 94 ? -0.035 2.729 -3.089 1.00 95.19 94 LEU A O 1
ATOM 680 N N . PRO A 1 95 ? -1.163 1.410 -1.671 1.00 92.62 95 PRO A N 1
ATOM 681 C CA . PRO A 1 95 ? -0.012 0.950 -0.907 1.00 92.62 95 PRO A CA 1
ATOM 682 C C . PRO A 1 95 ? 0.887 -0.044 -1.654 1.00 92.62 95 PRO A C 1
ATOM 684 O O . PRO A 1 95 ? 0.406 -0.924 -2.369 1.00 92.62 95 PRO A O 1
ATOM 687 N N . CYS A 1 96 ? 2.190 0.061 -1.400 1.00 90.88 96 CYS A N 1
ATOM 688 C CA . CYS A 1 96 ? 3.208 -0.911 -1.772 1.00 90.88 96 CYS A CA 1
ATOM 689 C C . CYS A 1 96 ? 3.998 -1.318 -0.523 1.00 90.88 96 CYS A C 1
ATOM 691 O O . CYS A 1 96 ? 4.633 -0.477 0.120 1.00 90.88 96 CYS A O 1
ATOM 693 N N . ASP A 1 97 ? 3.980 -2.609 -0.212 1.00 87.38 97 ASP A N 1
ATOM 694 C CA . ASP A 1 97 ? 4.846 -3.234 0.785 1.00 87.38 97 ASP A CA 1
ATOM 695 C C . ASP A 1 97 ? 6.034 -3.882 0.056 1.00 87.38 97 ASP A C 1
ATOM 697 O O . ASP A 1 97 ? 5.870 -4.444 -1.030 1.00 87.38 97 ASP A O 1
ATOM 701 N N . ARG A 1 98 ? 7.243 -3.773 0.606 1.00 84.75 98 ARG A N 1
ATOM 702 C CA . ARG A 1 98 ? 8.469 -4.343 0.028 1.00 84.75 98 ARG A CA 1
ATOM 703 C C . ARG A 1 98 ? 9.005 -5.419 0.970 1.00 84.75 98 ARG A C 1
ATOM 705 O O . ARG A 1 98 ? 8.824 -5.325 2.173 1.00 84.75 98 ARG A O 1
ATOM 712 N N . TYR A 1 99 ? 9.626 -6.452 0.415 1.00 79.19 99 TYR A N 1
ATOM 713 C CA . TYR A 1 99 ? 10.282 -7.528 1.157 1.00 79.19 99 TYR A CA 1
ATOM 714 C C . TYR A 1 99 ? 11.553 -7.930 0.416 1.00 79.19 99 TYR A C 1
ATOM 716 O O . TYR A 1 99 ? 11.536 -8.023 -0.812 1.00 79.19 99 TYR A O 1
ATOM 724 N N . ALA A 1 100 ? 12.652 -8.192 1.119 1.00 73.94 100 ALA A N 1
ATOM 725 C CA . ALA A 1 100 ? 13.832 -8.798 0.507 1.00 73.94 100 ALA A CA 1
ATOM 726 C C . ALA A 1 100 ? 13.778 -10.333 0.605 1.00 73.94 100 ALA A C 1
ATOM 728 O O . ALA A 1 100 ? 13.050 -10.927 1.403 1.00 73.94 100 ALA A O 1
ATOM 729 N N . LEU A 1 101 ? 14.556 -11.014 -0.230 1.00 60.22 101 LEU A N 1
ATOM 730 C CA . LEU A 1 101 ? 14.823 -12.436 -0.043 1.00 60.22 101 LEU A CA 1
ATOM 731 C C . LEU A 1 101 ? 16.220 -12.580 0.561 1.00 60.22 101 LEU A C 1
ATOM 733 O O . LEU A 1 101 ? 17.209 -12.195 -0.060 1.00 60.22 101 LEU A O 1
ATOM 737 N N . VAL A 1 102 ? 16.326 -13.148 1.762 1.00 59.22 102 VAL A N 1
ATOM 738 C CA . VAL A 1 102 ? 17.621 -13.384 2.413 1.00 59.22 102 VAL A CA 1
ATOM 739 C C . VAL A 1 102 ? 17.734 -14.864 2.754 1.00 59.22 102 VAL A C 1
ATOM 741 O O . VAL A 1 102 ? 17.011 -15.377 3.606 1.00 59.22 102 VAL A O 1
ATOM 744 N N . ARG A 1 103 ? 18.691 -15.548 2.108 1.00 51.28 103 ARG A N 1
ATOM 745 C CA . ARG A 1 103 ? 19.028 -16.967 2.346 1.00 51.28 103 ARG A CA 1
ATOM 746 C C . ARG A 1 103 ? 17.803 -17.893 2.276 1.00 51.28 103 ARG A C 1
ATOM 748 O O . ARG A 1 103 ? 17.502 -18.603 3.233 1.00 51.28 103 ARG A O 1
ATOM 755 N N . SER A 1 104 ? 17.113 -17.898 1.130 1.00 49.03 104 SER A N 1
ATOM 756 C CA . SER A 1 104 ? 15.961 -18.783 0.837 1.00 49.03 104 SER A CA 1
ATOM 757 C C . SER A 1 104 ? 14.731 -18.601 1.744 1.00 49.03 104 SER A C 1
ATOM 759 O O . SER A 1 104 ? 13.814 -19.415 1.709 1.00 49.03 104 SER A O 1
ATOM 761 N N . ALA A 1 105 ? 14.668 -17.504 2.501 1.00 46.53 105 ALA A N 1
ATOM 762 C CA . ALA A 1 105 ? 13.491 -17.086 3.250 1.00 46.53 105 ALA A CA 1
ATOM 763 C C . ALA A 1 105 ? 13.181 -15.611 2.963 1.00 46.53 105 ALA A C 1
ATOM 765 O O . ALA A 1 105 ? 14.095 -14.805 2.758 1.00 46.53 105 ALA A O 1
ATOM 766 N N . LEU A 1 106 ? 11.892 -15.263 2.927 1.00 47.25 106 LEU A N 1
ATOM 767 C CA . LEU A 1 106 ? 11.454 -13.870 2.852 1.00 47.25 106 LEU A CA 1
ATOM 768 C C . LEU A 1 106 ? 11.907 -13.185 4.135 1.00 47.25 106 LEU A C 1
ATOM 770 O O . LEU A 1 106 ? 11.461 -13.553 5.222 1.00 47.25 106 LEU A O 1
ATOM 774 N N . LYS A 1 107 ? 12.839 -12.243 4.011 1.00 46.84 107 LYS A N 1
ATOM 775 C CA . LYS A 1 107 ? 13.313 -11.451 5.135 1.00 46.84 107 LYS A CA 1
ATOM 776 C C . LYS A 1 107 ? 13.272 -9.985 4.763 1.00 46.84 107 LYS A C 1
ATOM 778 O O . LYS A 1 107 ? 13.585 -9.628 3.632 1.00 46.84 107 LYS A O 1
ATOM 783 N N . PRO A 1 108 ? 12.969 -9.114 5.708 1.00 49.97 108 PRO A N 1
ATOM 784 C CA . PRO A 1 108 ? 13.082 -7.700 5.458 1.00 49.97 108 PRO A CA 1
ATOM 785 C C . PRO A 1 108 ? 14.494 -7.281 5.052 1.00 49.97 108 PRO A C 1
ATOM 787 O O . PRO A 1 108 ? 15.476 -7.973 5.338 1.00 49.97 108 PRO A O 1
ATOM 790 N N . ALA A 1 109 ? 14.604 -6.161 4.342 1.00 45.81 109 ALA A N 1
ATOM 791 C CA . ALA A 1 109 ? 15.864 -5.692 3.764 1.00 45.81 109 ALA A CA 1
ATOM 792 C C . ALA A 1 109 ? 16.856 -5.152 4.827 1.00 45.81 109 ALA A C 1
ATOM 794 O O . ALA A 1 109 ? 17.143 -3.959 4.869 1.00 45.81 109 ALA A O 1
ATOM 795 N N . GLY A 1 110 ? 17.406 -6.033 5.674 1.00 46.28 110 GLY A N 1
ATOM 796 C CA . GLY A 1 110 ? 18.418 -5.741 6.697 1.00 46.28 110 GLY A CA 1
ATOM 797 C C . GLY A 1 110 ? 19.123 -7.013 7.201 1.00 46.28 110 GLY A C 1
ATOM 798 O O . GLY A 1 110 ? 18.499 -8.048 7.413 1.00 46.28 110 GLY A O 1
ATOM 799 N N . GLY A 1 111 ? 20.452 -6.966 7.363 1.00 39.81 111 GLY A N 1
ATOM 800 C CA . GLY A 1 111 ? 21.330 -8.148 7.468 1.00 39.81 111 GLY A CA 1
ATOM 801 C C . GLY A 1 111 ? 21.254 -9.007 8.740 1.00 39.81 111 GLY A C 1
ATOM 802 O O . GLY A 1 111 ? 21.915 -10.040 8.788 1.00 39.81 111 GLY A O 1
ATOM 803 N N . ASN A 1 112 ? 20.451 -8.636 9.737 1.00 41.97 112 ASN A N 1
ATOM 804 C CA . ASN A 1 112 ? 20.429 -9.296 11.049 1.00 41.97 112 ASN A CA 1
ATOM 805 C C . ASN A 1 112 ? 19.025 -9.746 11.494 1.00 41.97 112 ASN A C 1
ATOM 807 O O . ASN A 1 112 ? 18.811 -10.059 12.663 1.00 41.97 112 ASN A O 1
ATOM 811 N N . ASP A 1 113 ? 18.067 -9.791 10.571 1.00 38.41 113 ASP A N 1
ATOM 812 C CA . ASP A 1 113 ? 16.675 -10.043 10.922 1.00 38.41 113 ASP A CA 1
ATOM 813 C C . ASP A 1 113 ? 16.326 -11.546 11.021 1.00 38.41 113 ASP A C 1
ATOM 815 O O . ASP A 1 113 ? 16.769 -12.390 10.215 1.00 38.41 113 ASP A O 1
ATOM 819 N N . THR A 1 114 ? 15.540 -11.885 12.043 1.00 40.41 114 THR A N 1
ATOM 820 C CA . THR A 1 114 ? 15.096 -13.250 12.376 1.00 40.41 114 THR A CA 1
ATOM 821 C C . THR A 1 114 ? 13.655 -13.442 11.902 1.00 40.41 114 THR A C 1
ATOM 823 O O . THR A 1 114 ? 12.885 -12.500 11.861 1.00 40.41 114 THR A O 1
ATOM 826 N N . LEU A 1 115 ? 13.257 -14.672 11.557 1.00 38.66 115 LEU A N 1
ATOM 827 C CA . LEU A 1 115 ? 11.938 -15.013 10.979 1.00 38.66 115 LEU A CA 1
ATOM 828 C C . LEU A 1 115 ? 10.732 -14.840 11.933 1.00 38.66 115 LEU A C 1
ATOM 830 O O . LEU A 1 115 ? 9.656 -15.377 11.674 1.00 38.66 115 LEU A O 1
ATOM 834 N N . GLY A 1 116 ? 10.903 -14.142 13.055 1.00 42.62 116 GLY A N 1
ATOM 835 C CA . GLY A 1 116 ? 9.797 -13.743 13.917 1.00 42.62 116 GLY A CA 1
ATOM 836 C C . GLY A 1 116 ? 9.163 -12.461 13.391 1.00 42.62 116 GLY A C 1
ATOM 837 O O . GLY A 1 116 ? 9.765 -11.720 12.626 1.00 42.62 116 GLY A O 1
ATOM 838 N N . THR A 1 117 ? 7.967 -12.118 13.858 1.00 44.59 117 THR A N 1
ATOM 839 C CA . THR A 1 117 ? 7.374 -10.798 13.589 1.00 44.59 117 THR A CA 1
ATOM 840 C C . THR A 1 117 ? 8.092 -9.671 14.342 1.00 44.59 117 THR A C 1
ATOM 842 O O . THR A 1 117 ? 7.483 -8.649 14.639 1.00 44.59 117 THR A O 1
ATOM 845 N N . ARG A 1 118 ? 9.348 -9.880 14.744 1.00 49.16 118 ARG A N 1
ATOM 846 C CA . ARG A 1 118 ? 10.123 -9.053 15.659 1.00 49.16 118 ARG A CA 1
ATOM 847 C C . ARG A 1 118 ? 11.521 -8.845 15.091 1.00 49.16 118 ARG A C 1
ATOM 849 O O . ARG A 1 118 ? 12.136 -9.807 14.647 1.00 49.16 118 ARG A O 1
ATOM 856 N N . ASP A 1 119 ? 11.972 -7.602 15.148 1.00 52.34 119 ASP A N 1
ATOM 857 C CA . ASP A 1 119 ? 13.300 -7.150 14.773 1.00 52.34 119 ASP A CA 1
ATOM 858 C C . ASP A 1 119 ? 14.370 -7.647 15.762 1.00 52.34 119 ASP A C 1
ATOM 860 O O . ASP A 1 119 ? 14.099 -8.391 16.713 1.00 52.34 119 ASP A O 1
ATOM 864 N N . MET A 1 120 ? 15.612 -7.213 15.535 1.00 44.22 120 MET A N 1
ATOM 865 C CA . MET A 1 120 ? 16.773 -7.556 16.360 1.00 44.22 120 MET A CA 1
ATOM 866 C C . MET A 1 120 ? 16.641 -7.195 17.844 1.00 44.22 120 MET A C 1
ATOM 868 O O . MET A 1 120 ? 17.292 -7.827 18.674 1.00 44.22 120 MET A O 1
ATOM 872 N N . ASP A 1 121 ? 15.818 -6.202 18.177 1.00 52.53 121 ASP A N 1
ATOM 873 C CA . ASP A 1 121 ? 15.614 -5.714 19.540 1.00 52.53 121 ASP A CA 1
ATOM 874 C C . ASP A 1 121 ? 14.380 -6.371 20.190 1.00 52.53 121 ASP A C 1
ATOM 876 O O . ASP A 1 121 ? 13.929 -5.970 21.266 1.00 52.53 121 ASP A O 1
ATOM 880 N N . GLY A 1 122 ? 13.797 -7.388 19.536 1.00 51.12 122 GLY A N 1
ATOM 881 C CA . GLY A 1 122 ? 12.572 -8.050 19.979 1.00 51.12 122 GLY A CA 1
ATOM 882 C C . GLY A 1 122 ? 11.320 -7.187 19.802 1.00 51.12 122 GLY A C 1
ATOM 883 O O . GLY A 1 122 ? 10.251 -7.543 20.311 1.00 51.12 122 GLY A O 1
ATOM 884 N N . LYS A 1 123 ? 11.423 -6.064 19.087 1.00 49.78 123 LYS A N 1
ATOM 885 C CA . LYS A 1 123 ? 10.315 -5.156 18.805 1.00 49.78 123 LYS A CA 1
ATOM 886 C C . LYS A 1 123 ? 9.627 -5.590 17.523 1.00 49.78 123 LYS A C 1
ATOM 888 O O . LYS A 1 123 ? 10.261 -6.070 16.603 1.00 49.78 123 LYS A O 1
ATOM 893 N N . GLN A 1 124 ? 8.307 -5.460 17.459 1.00 49.09 124 GLN A N 1
ATOM 894 C CA . GLN A 1 124 ? 7.547 -5.917 16.300 1.00 49.09 124 GLN A CA 1
ATOM 895 C C . GLN A 1 124 ? 8.074 -5.276 14.998 1.00 49.09 124 GLN A C 1
ATOM 897 O O . GLN A 1 124 ? 8.096 -4.049 14.872 1.00 49.09 124 GLN A O 1
ATOM 902 N N . PHE A 1 125 ? 8.495 -6.114 14.053 1.00 46.97 125 PHE A N 1
ATOM 903 C CA . PHE A 1 125 ? 9.038 -5.712 12.768 1.00 46.97 125 PHE A CA 1
ATOM 904 C C . PHE A 1 125 ? 7.893 -5.296 11.832 1.00 46.97 125 PHE A C 1
ATOM 906 O O . PHE A 1 125 ? 7.002 -6.091 11.528 1.00 46.97 125 PHE A O 1
ATOM 913 N N . TYR A 1 126 ? 7.926 -4.049 11.365 1.00 50.31 126 TYR A N 1
ATOM 914 C CA . TYR A 1 126 ? 7.000 -3.509 10.371 1.00 50.31 126 TYR A CA 1
ATOM 915 C C . TYR A 1 126 ? 7.825 -2.897 9.230 1.00 50.31 126 TYR A C 1
ATOM 917 O O . TYR A 1 126 ? 8.447 -1.854 9.436 1.00 50.31 126 TYR A O 1
ATOM 925 N N . GLU A 1 127 ? 7.840 -3.502 8.031 1.00 51.25 127 GLU A N 1
ATOM 926 C CA . GLU A 1 127 ? 8.357 -2.780 6.855 1.00 51.25 127 GLU A CA 1
ATOM 927 C C . GLU A 1 127 ? 7.451 -1.563 6.598 1.00 51.25 127 GLU A C 1
ATOM 929 O O . GLU A 1 127 ? 6.223 -1.664 6.722 1.00 51.25 127 GLU A O 1
ATOM 934 N N . PRO A 1 128 ? 8.019 -0.394 6.263 1.00 63.38 128 PRO A N 1
ATOM 935 C CA . PRO A 1 128 ? 7.226 0.790 5.984 1.00 63.38 128 PRO A CA 1
ATOM 936 C C . PRO A 1 128 ? 6.416 0.601 4.694 1.00 63.38 128 PRO A C 1
ATOM 938 O O . PRO A 1 128 ? 6.935 0.722 3.585 1.00 63.38 128 PRO A O 1
ATOM 941 N N . THR A 1 129 ? 5.113 0.355 4.845 1.00 78.38 129 THR A N 1
ATOM 942 C CA . THR A 1 129 ? 4.127 0.460 3.764 1.00 78.38 129 THR A CA 1
ATOM 943 C C . THR A 1 129 ? 4.230 1.841 3.106 1.00 78.38 129 THR A C 1
ATOM 945 O O . THR A 1 129 ? 3.949 2.862 3.741 1.00 78.38 129 THR A O 1
ATOM 948 N N . THR A 1 130 ? 4.591 1.892 1.823 1.00 84.88 130 THR A N 1
ATOM 949 C CA . THR A 1 130 ? 4.692 3.149 1.070 1.00 84.88 130 THR A CA 1
ATOM 950 C C . THR A 1 130 ? 3.388 3.418 0.329 1.00 84.88 130 THR A C 1
ATOM 952 O O . THR A 1 130 ? 2.948 2.605 -0.479 1.00 84.88 130 THR A O 1
ATOM 955 N N . ARG A 1 131 ? 2.757 4.572 0.568 1.00 88.44 131 ARG A N 1
ATOM 956 C CA . ARG A 1 131 ? 1.625 5.033 -0.250 1.00 88.44 131 ARG A CA 1
ATOM 957 C C . ARG A 1 131 ? 2.145 5.659 -1.542 1.00 88.44 131 ARG A C 1
ATOM 959 O O . ARG A 1 131 ? 2.887 6.635 -1.486 1.00 88.44 131 ARG A O 1
ATOM 966 N N . LEU A 1 132 ? 1.663 5.186 -2.689 1.00 91.50 132 LEU A N 1
ATOM 967 C CA . LEU A 1 132 ? 1.927 5.805 -3.989 1.00 91.50 132 LEU A CA 1
ATOM 968 C C . LEU A 1 132 ? 0.960 6.975 -4.221 1.00 91.50 132 LEU A C 1
ATOM 970 O O . LEU A 1 132 ? -0.057 6.844 -4.894 1.00 91.50 132 LEU A O 1
ATOM 974 N N . SER A 1 133 ? 1.248 8.123 -3.605 1.00 87.75 133 SER A N 1
ATOM 975 C CA . SER A 1 133 ? 0.347 9.289 -3.582 1.00 87.75 133 SER A CA 1
ATOM 976 C C . SER A 1 133 ? 0.198 10.021 -4.916 1.00 87.75 133 SER A C 1
ATOM 978 O O . SER A 1 133 ? -0.687 10.859 -5.037 1.00 87.75 133 SER A O 1
ATOM 980 N N . PHE A 1 134 ? 1.062 9.741 -5.893 1.00 90.31 134 PHE A N 1
ATOM 981 C CA . PHE A 1 134 ? 0.973 10.311 -7.241 1.00 90.31 134 PHE A CA 1
ATOM 982 C C . PHE A 1 134 ? -0.076 9.611 -8.117 1.00 90.31 134 PHE A C 1
ATOM 984 O O . PHE A 1 134 ? -0.390 10.104 -9.196 1.00 90.31 134 PHE A O 1
ATOM 991 N N . LEU A 1 135 ? -0.601 8.464 -7.675 1.00 94.06 135 LEU A N 1
ATOM 992 C CA . LEU A 1 135 ? -1.661 7.748 -8.371 1.00 94.06 135 LEU A CA 1
ATOM 993 C C . LEU A 1 135 ? -3.045 8.259 -7.949 1.00 94.06 135 LEU A C 1
ATOM 995 O O . LEU A 1 135 ? -3.229 8.656 -6.792 1.00 94.06 135 LEU A O 1
ATOM 999 N N . PRO A 1 136 ? -4.043 8.201 -8.849 1.00 95.19 136 PRO A N 1
ATOM 1000 C CA . PRO A 1 136 ? -5.423 8.488 -8.499 1.00 95.19 136 PRO A CA 1
ATOM 1001 C C . PRO A 1 136 ? -5.972 7.452 -7.512 1.00 95.19 136 PRO A C 1
ATOM 1003 O O . PRO A 1 136 ? -5.399 6.384 -7.274 1.00 95.19 136 PRO A O 1
ATOM 1006 N N . ARG A 1 137 ? -7.151 7.757 -6.969 1.00 95.75 137 ARG A N 1
ATOM 1007 C CA . ARG A 1 137 ? -7.937 6.778 -6.216 1.00 95.75 137 ARG A CA 1
ATOM 1008 C C . ARG A 1 137 ? -8.374 5.633 -7.117 1.00 95.75 137 ARG A C 1
ATOM 1010 O O . ARG A 1 137 ? -8.769 5.854 -8.261 1.00 95.75 137 ARG A O 1
ATOM 1017 N N . LEU A 1 138 ? -8.341 4.433 -6.563 1.00 95.25 138 LEU A N 1
ATOM 1018 C CA . LEU A 1 138 ? -8.677 3.185 -7.227 1.00 95.25 138 LEU A CA 1
ATOM 1019 C C . LEU A 1 138 ? -10.133 2.788 -6.991 1.00 95.25 138 LEU A C 1
ATOM 1021 O O . LEU A 1 138 ? -10.790 3.216 -6.043 1.00 95.25 138 LEU A O 1
ATOM 1025 N N . THR A 1 139 ? -10.634 1.935 -7.872 1.00 92.50 139 THR A N 1
ATOM 1026 C CA . THR A 1 139 ? -11.954 1.311 -7.792 1.00 92.50 139 THR A CA 1
ATOM 1027 C C . THR A 1 139 ? -11.775 -0.188 -8.009 1.00 92.50 139 THR A C 1
ATOM 1029 O O . THR A 1 139 ? -11.087 -0.587 -8.947 1.00 92.50 139 THR A O 1
ATOM 1032 N N . ASP A 1 140 ? -12.376 -0.995 -7.133 1.00 92.69 140 ASP A N 1
ATOM 1033 C CA . ASP A 1 140 ? -12.521 -2.453 -7.266 1.00 92.69 140 ASP A CA 1
ATOM 1034 C C . ASP A 1 140 ? -11.229 -3.245 -7.547 1.00 92.69 140 ASP A C 1
ATOM 1036 O O . ASP A 1 140 ? -11.234 -4.237 -8.270 1.00 92.69 140 ASP A O 1
ATOM 1040 N N . GLY A 1 141 ? -10.093 -2.806 -6.997 1.00 93.56 141 GLY A N 1
ATOM 1041 C CA . GLY A 1 141 ? -8.792 -3.440 -7.235 1.00 93.56 141 GLY A CA 1
ATOM 1042 C C . GLY A 1 141 ? -8.308 -3.298 -8.677 1.00 93.56 141 GLY A C 1
ATOM 1043 O O . GLY A 1 141 ? -7.447 -4.054 -9.112 1.00 93.56 141 GLY A O 1
ATOM 1044 N N . GLY A 1 142 ? -8.864 -2.347 -9.431 1.00 94.88 142 GLY A N 1
ATOM 1045 C CA . GLY A 1 142 ? -8.532 -2.098 -10.825 1.00 94.88 142 GLY A CA 1
ATOM 1046 C C . GLY A 1 142 ? -7.152 -1.473 -10.969 1.00 94.88 142 GLY A C 1
ATOM 1047 O O . GLY A 1 142 ? -7.040 -0.280 -11.233 1.00 94.88 142 GLY A O 1
ATOM 1048 N N . PHE A 1 143 ? -6.099 -2.260 -10.794 1.00 96.94 143 PHE A N 1
ATOM 1049 C CA . PHE A 1 143 ? -4.734 -1.859 -11.096 1.00 96.94 143 PHE A CA 1
ATOM 1050 C C . PHE A 1 143 ? -3.916 -3.037 -11.630 1.00 96.94 143 PHE A C 1
ATOM 1052 O O . PHE A 1 143 ? -4.231 -4.200 -11.391 1.00 96.94 143 PHE A O 1
ATOM 1059 N N . ALA A 1 144 ? -2.852 -2.723 -12.359 1.00 97.06 144 ALA A N 1
ATOM 1060 C CA . ALA A 1 144 ? -1.856 -3.683 -12.802 1.00 97.06 144 ALA A CA 1
ATOM 1061 C C . ALA A 1 144 ? -0.473 -3.032 -12.800 1.00 97.06 144 ALA A C 1
ATOM 1063 O O . ALA A 1 144 ? -0.312 -1.884 -13.202 1.00 97.06 144 ALA A O 1
ATOM 1064 N N . VAL A 1 145 ? 0.530 -3.779 -12.369 1.00 95.81 145 VAL A N 1
ATOM 1065 C CA . VAL A 1 145 ? 1.928 -3.374 -12.269 1.00 95.81 145 VAL A CA 1
ATOM 1066 C C . VAL A 1 145 ? 2.771 -4.345 -13.080 1.00 95.81 145 VAL A C 1
ATOM 1068 O O . VAL A 1 145 ? 2.633 -5.562 -12.963 1.00 95.81 145 VAL A O 1
ATOM 1071 N N . LEU A 1 146 ? 3.653 -3.799 -13.904 1.00 94.88 146 LEU A N 1
ATOM 1072 C CA . LEU A 1 146 ? 4.553 -4.534 -14.779 1.00 94.88 146 LEU A CA 1
ATOM 1073 C C . LEU A 1 146 ? 5.977 -4.016 -14.590 1.00 94.88 146 LEU A C 1
ATOM 1075 O O . LEU A 1 146 ? 6.198 -2.821 -14.374 1.00 94.88 146 LEU A O 1
ATOM 1079 N N . LEU A 1 147 ? 6.944 -4.918 -14.722 1.00 92.44 147 LEU A N 1
ATOM 1080 C CA . LEU A 1 147 ? 8.347 -4.562 -14.895 1.00 92.44 147 LEU A CA 1
ATOM 1081 C C . LEU A 1 147 ? 8.652 -4.576 -16.387 1.00 92.44 147 LEU A C 1
ATOM 1083 O O . LEU A 1 147 ? 8.623 -5.629 -17.019 1.00 92.44 147 LEU A O 1
ATOM 1087 N N . LEU A 1 148 ? 8.914 -3.399 -16.947 1.00 92.69 148 LEU A N 1
ATOM 1088 C CA . LEU A 1 148 ? 9.302 -3.258 -18.341 1.00 92.69 148 LEU A CA 1
ATOM 1089 C C . LEU A 1 148 ? 10.829 -3.263 -18.441 1.00 92.69 148 LEU A C 1
ATOM 1091 O O . LEU A 1 148 ? 11.466 -2.434 -17.783 1.00 92.69 148 LEU A O 1
ATOM 1095 N N . PRO A 1 149 ? 11.429 -4.159 -19.240 1.00 90.38 149 PRO A N 1
ATOM 1096 C CA . PRO A 1 149 ? 12.858 -4.103 -19.508 1.00 90.38 149 PRO A CA 1
ATOM 1097 C C . PRO A 1 149 ? 13.202 -2.827 -20.284 1.00 90.38 149 PRO A C 1
ATOM 1099 O O . PRO A 1 149 ? 12.368 -2.285 -21.014 1.00 90.38 149 PRO A O 1
ATOM 1102 N N . THR A 1 150 ? 14.436 -2.357 -20.135 1.00 87.69 150 THR A N 1
ATOM 1103 C CA . THR A 1 150 ? 15.002 -1.316 -21.000 1.00 87.69 150 THR A CA 1
ATOM 1104 C C . THR A 1 150 ? 16.105 -1.909 -21.878 1.00 87.69 150 THR A C 1
ATOM 1106 O O . THR A 1 150 ? 16.413 -3.097 -21.795 1.00 87.69 150 THR A O 1
ATOM 1109 N N . GLU A 1 151 ? 16.697 -1.088 -22.748 1.00 87.50 151 GLU A N 1
ATOM 1110 C CA . GLU A 1 151 ? 17.871 -1.485 -23.538 1.00 87.50 151 GLU A CA 1
ATOM 1111 C C . GLU A 1 151 ? 19.128 -1.718 -22.682 1.00 87.50 151 GLU A C 1
ATOM 1113 O O . GLU A 1 151 ? 20.078 -2.351 -23.137 1.00 87.50 151 GLU A O 1
ATOM 1118 N N . VAL A 1 152 ? 19.138 -1.214 -21.443 1.00 84.44 152 VAL A N 1
ATOM 1119 C CA . VAL A 1 152 ? 20.249 -1.382 -20.510 1.00 84.44 152 VAL A CA 1
ATOM 1120 C C . VAL A 1 152 ? 19.997 -2.628 -19.673 1.00 84.44 152 VAL A C 1
ATOM 1122 O O . VAL A 1 152 ? 18.998 -2.729 -18.959 1.00 84.44 152 VAL A O 1
ATOM 1125 N N . GLU A 1 153 ? 20.922 -3.581 -19.741 1.00 82.25 153 GLU A N 1
ATOM 1126 C CA . GLU A 1 153 ? 20.839 -4.818 -18.971 1.00 82.25 153 GLU A CA 1
ATOM 1127 C C . GLU A 1 153 ? 20.701 -4.538 -17.466 1.00 82.25 153 GLU A C 1
ATOM 1129 O O . GLU A 1 153 ? 21.360 -3.663 -16.905 1.00 82.25 153 GLU A O 1
ATOM 1134 N N . GLY A 1 154 ? 19.811 -5.282 -16.806 1.00 80.62 154 GLY A N 1
ATOM 1135 C CA . GLY A 1 154 ? 19.542 -5.135 -15.375 1.00 80.62 154 GLY A CA 1
ATOM 1136 C C . GLY A 1 154 ? 18.711 -3.902 -15.005 1.00 80.62 154 GLY A C 1
ATOM 1137 O O . GLY A 1 154 ? 18.246 -3.809 -13.867 1.00 80.62 154 GLY A O 1
ATOM 1138 N N . VAL A 1 155 ? 18.447 -2.995 -15.950 1.00 84.88 155 VAL A N 1
ATOM 1139 C CA . VAL A 1 155 ? 17.591 -1.827 -15.742 1.00 84.88 155 VAL A CA 1
ATOM 1140 C C . VAL A 1 155 ? 16.177 -2.135 -16.222 1.00 84.88 155 VAL A C 1
ATOM 1142 O O . VAL A 1 155 ? 15.933 -2.684 -17.294 1.00 84.88 155 VAL A O 1
ATOM 1145 N N . SER A 1 156 ? 15.206 -1.782 -15.390 1.00 88.19 156 SER A N 1
ATOM 1146 C CA . SER A 1 156 ? 13.787 -1.909 -15.712 1.00 88.19 156 SER A CA 1
ATOM 1147 C C . SER A 1 156 ? 13.023 -0.714 -15.179 1.00 88.19 156 SER A C 1
ATOM 1149 O O . SER A 1 156 ? 13.427 -0.067 -14.211 1.00 88.19 156 SER A O 1
ATOM 1151 N N . ARG A 1 157 ? 11.890 -0.437 -15.811 1.00 91.81 157 ARG A N 1
ATOM 1152 C CA . ARG A 1 157 ? 10.930 0.571 -15.374 1.00 91.81 157 ARG A CA 1
ATOM 1153 C C . ARG A 1 157 ? 9.692 -0.102 -14.814 1.00 91.81 157 ARG A C 1
ATOM 1155 O O . ARG A 1 157 ? 9.358 -1.227 -15.186 1.00 91.81 157 ARG A O 1
ATOM 1162 N N . ARG A 1 158 ? 9.000 0.594 -13.918 1.00 91.88 158 ARG A N 1
ATOM 1163 C CA . ARG A 1 158 ? 7.686 0.162 -13.445 1.00 91.88 158 ARG A CA 1
ATOM 1164 C C . ARG A 1 158 ? 6.627 0.811 -14.304 1.00 91.88 158 ARG A C 1
ATOM 1166 O O . ARG A 1 158 ? 6.570 2.032 -14.397 1.00 91.88 158 ARG A O 1
ATOM 1173 N N . GLN A 1 159 ? 5.792 -0.015 -14.906 1.00 95.25 159 GLN A N 1
ATOM 1174 C CA . GLN A 1 159 ? 4.608 0.428 -15.615 1.00 95.25 159 GLN A CA 1
ATOM 1175 C C . GLN A 1 159 ? 3.394 0.074 -14.770 1.00 95.25 159 GLN A C 1
ATOM 1177 O O . GLN A 1 159 ? 3.183 -1.093 -14.449 1.00 95.25 159 GLN A O 1
ATOM 1182 N N . LEU A 1 160 ? 2.615 1.081 -14.398 1.00 96.00 160 LEU A N 1
ATOM 1183 C 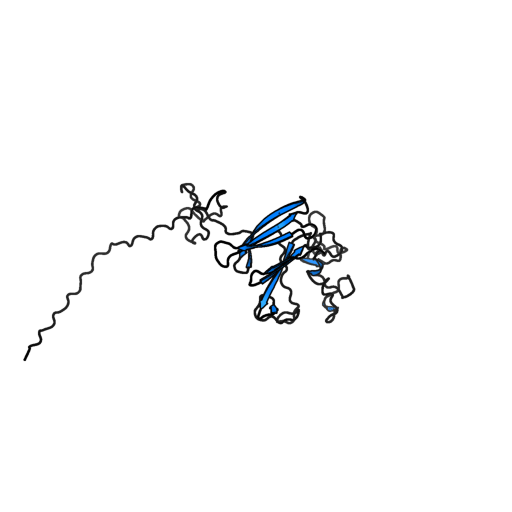CA . LEU A 1 160 ? 1.391 0.929 -13.635 1.00 96.00 160 LEU A CA 1
ATOM 1184 C C . LEU A 1 160 ? 0.210 1.326 -14.515 1.00 96.00 160 LEU A C 1
ATOM 1186 O O . LEU A 1 160 ? 0.248 2.341 -15.207 1.00 96.00 160 LEU A O 1
ATOM 1190 N N . PHE A 1 161 ? -0.839 0.521 -14.472 1.00 96.88 161 PHE A N 1
ATOM 1191 C CA . PHE A 1 161 ? -2.154 0.838 -14.996 1.00 96.88 161 PHE A CA 1
ATOM 1192 C C . PHE A 1 161 ? -3.116 0.904 -13.825 1.00 96.88 161 PHE A C 1
ATOM 1194 O O . PHE A 1 161 ? -3.097 0.020 -12.973 1.00 96.88 161 PHE A O 1
ATOM 1201 N N . VAL A 1 162 ? -3.946 1.935 -13.768 1.00 96.62 162 VAL A N 1
ATOM 1202 C CA . VAL A 1 162 ? -4.895 2.136 -12.670 1.00 96.62 162 VAL A CA 1
ATOM 1203 C C . VAL A 1 162 ? -6.232 2.609 -13.213 1.00 96.62 162 VAL A C 1
ATOM 1205 O O . VAL A 1 162 ? -6.296 3.505 -14.049 1.00 96.62 162 VAL A O 1
ATOM 1208 N N . ASN A 1 163 ? -7.307 1.996 -12.737 1.00 95.50 163 ASN A N 1
ATOM 1209 C CA . ASN A 1 163 ? -8.674 2.400 -13.005 1.00 95.50 163 ASN A CA 1
ATOM 1210 C C . ASN A 1 163 ? -9.036 3.546 -12.055 1.00 95.50 163 ASN A C 1
ATOM 1212 O O . ASN A 1 163 ? -9.287 3.332 -10.865 1.00 95.50 163 ASN A O 1
ATOM 1216 N N . ASN A 1 164 ? -9.018 4.766 -12.586 1.00 94.06 164 ASN A N 1
ATOM 1217 C CA . ASN A 1 164 ? -9.290 5.975 -11.827 1.00 94.06 164 ASN A CA 1
ATOM 1218 C C . ASN A 1 164 ? -10.756 5.992 -11.365 1.00 94.06 164 ASN A C 1
ATOM 1220 O O . ASN A 1 164 ? -11.690 6.026 -12.169 1.00 94.06 164 ASN A O 1
ATOM 1224 N N . ALA A 1 165 ? -10.960 6.021 -10.050 1.00 91.44 165 ALA A N 1
ATOM 1225 C CA . ALA A 1 165 ? -12.277 5.990 -9.432 1.00 91.44 165 ALA A CA 1
ATOM 1226 C C . ALA A 1 165 ? -13.162 7.193 -9.793 1.00 91.44 165 ALA A C 1
ATOM 1228 O O . ALA A 1 165 ? -14.383 7.031 -9.843 1.00 91.44 165 ALA A O 1
ATOM 1229 N N . ALA A 1 166 ? -12.570 8.370 -10.018 1.00 91.12 166 ALA A N 1
ATOM 1230 C CA . ALA A 1 166 ? -13.291 9.604 -10.321 1.00 91.12 166 ALA A CA 1
ATOM 1231 C C . ALA A 1 166 ? -13.700 9.677 -11.796 1.00 91.12 166 ALA A C 1
ATOM 1233 O O . ALA A 1 166 ? -14.849 9.974 -12.104 1.00 91.12 166 ALA A O 1
ATOM 1234 N N . GLU A 1 167 ? -12.771 9.377 -12.702 1.00 91.19 167 GLU A N 1
ATOM 1235 C CA . GLU A 1 167 ? -12.967 9.585 -14.144 1.00 91.19 167 GLU A CA 1
ATOM 1236 C C . GLU A 1 167 ? -13.314 8.301 -14.905 1.00 91.19 167 GLU A C 1
ATOM 1238 O O . GLU A 1 167 ? -13.601 8.358 -16.097 1.00 91.19 167 GLU A O 1
ATOM 1243 N N . LYS A 1 168 ? -13.309 7.147 -14.223 1.00 90.12 168 LYS A N 1
ATOM 1244 C CA . LYS A 1 168 ? -13.666 5.825 -14.769 1.00 90.12 168 LYS A CA 1
ATOM 1245 C C . LYS A 1 168 ? -12.885 5.462 -16.036 1.00 90.12 168 LYS A C 1
ATOM 1247 O O . LYS A 1 168 ? -13.414 4.841 -16.955 1.00 90.12 168 LYS A O 1
ATOM 1252 N N . ARG A 1 169 ? -11.610 5.850 -16.073 1.00 93.75 169 ARG A N 1
ATOM 1253 C CA . ARG A 1 169 ? -10.670 5.550 -17.158 1.00 93.75 169 ARG A CA 1
ATOM 1254 C C . ARG A 1 169 ? -9.443 4.826 -16.628 1.00 93.75 169 ARG A C 1
ATOM 1256 O O . ARG A 1 169 ? -9.076 4.986 -15.464 1.00 93.75 169 ARG A O 1
ATOM 1263 N N . ILE A 1 170 ? -8.788 4.078 -17.510 1.00 95.38 170 ILE A N 1
ATOM 1264 C CA . ILE A 1 170 ? -7.476 3.501 -17.226 1.00 95.38 170 ILE A CA 1
ATOM 1265 C C . ILE A 1 170 ? -6.419 4.568 -17.488 1.00 95.38 170 ILE A C 1
ATOM 1267 O O . ILE A 1 170 ? -6.323 5.106 -18.590 1.00 95.38 170 ILE A O 1
ATOM 1271 N N . GLU A 1 171 ? -5.614 4.848 -16.474 1.00 95.69 171 GLU A N 1
ATOM 1272 C CA . GLU A 1 171 ? -4.447 5.714 -16.571 1.00 95.69 171 GLU A CA 1
ATOM 1273 C C . GLU A 1 171 ? -3.169 4.891 -16.510 1.00 95.69 171 GLU A C 1
ATOM 1275 O O . GLU A 1 171 ? -3.105 3.857 -15.845 1.00 95.69 171 GLU A O 1
ATOM 1280 N N . SER A 1 172 ? -2.162 5.361 -17.236 1.00 95.12 172 SER A N 1
ATOM 1281 C CA . SER A 1 172 ? -0.881 4.697 -17.426 1.00 95.12 172 SER A CA 1
ATOM 1282 C C . SER A 1 172 ? 0.218 5.558 -16.817 1.00 95.12 172 SER A C 1
ATOM 1284 O O . SER A 1 172 ? 0.364 6.723 -17.180 1.00 95.12 172 SER A O 1
ATOM 1286 N N . PHE A 1 173 ? 0.996 4.976 -15.909 1.00 94.38 173 PHE A N 1
ATOM 1287 C CA . PHE A 1 173 ? 2.107 5.632 -15.231 1.00 94.38 173 PHE A CA 1
ATOM 1288 C C . PHE A 1 173 ? 3.379 4.830 -15.454 1.00 94.38 173 PHE A C 1
ATOM 1290 O O . PHE A 1 173 ? 3.420 3.629 -15.194 1.00 94.38 173 PHE A O 1
ATOM 1297 N N . ASN A 1 174 ? 4.427 5.501 -15.911 1.00 92.56 174 ASN A N 1
ATOM 1298 C CA . ASN A 1 174 ? 5.737 4.900 -16.094 1.00 92.56 174 ASN A CA 1
ATOM 1299 C C . ASN A 1 174 ? 6.720 5.566 -15.132 1.00 92.56 174 ASN A C 1
ATOM 1301 O O . ASN A 1 174 ? 6.865 6.786 -15.154 1.00 92.56 174 ASN A O 1
ATOM 1305 N N . CYS A 1 175 ? 7.364 4.773 -14.280 1.00 90.12 175 CYS A N 1
ATOM 1306 C CA . CYS A 1 175 ? 8.285 5.264 -13.262 1.00 90.12 175 CYS A CA 1
ATOM 1307 C C . CYS A 1 175 ? 9.651 4.605 -13.435 1.00 90.12 175 CYS A C 1
ATOM 1309 O O . CYS A 1 175 ? 9.750 3.389 -13.658 1.00 90.12 175 CYS A O 1
ATOM 1311 N N . GLU A 1 176 ? 10.705 5.396 -13.269 1.00 88.75 176 GLU A N 1
ATOM 1312 C CA . GLU A 1 176 ? 12.052 4.860 -13.121 1.00 88.75 176 GLU A CA 1
ATOM 1313 C C . GLU A 1 176 ? 12.206 4.153 -11.769 1.00 88.75 176 GLU A C 1
ATOM 1315 O O . GLU A 1 176 ? 11.405 4.321 -10.839 1.00 88.75 176 GLU A O 1
ATOM 1320 N N . ARG A 1 177 ? 13.219 3.290 -11.687 1.00 85.25 177 ARG A N 1
ATOM 1321 C CA . ARG A 1 177 ? 13.626 2.641 -10.443 1.00 85.25 177 ARG A CA 1
ATOM 1322 C C . ARG A 1 177 ? 14.874 3.340 -9.934 1.00 85.25 177 ARG A C 1
ATOM 1324 O O . ARG A 1 177 ? 15.826 3.500 -10.688 1.00 85.25 177 ARG A O 1
ATOM 1331 N N . THR A 1 178 ? 14.873 3.690 -8.657 1.00 77.56 178 THR A N 1
ATOM 1332 C CA . THR A 1 178 ? 16.094 4.088 -7.954 1.00 77.56 178 THR A CA 1
ATOM 1333 C C . THR A 1 178 ? 17.005 2.873 -7.737 1.00 77.56 178 THR A C 1
ATOM 1335 O O . THR A 1 178 ? 16.554 1.725 -7.826 1.00 77.56 178 THR A O 1
ATOM 1338 N N . ASP A 1 179 ? 18.275 3.106 -7.398 1.00 75.31 179 ASP A N 1
ATOM 1339 C CA . ASP A 1 179 ? 19.273 2.044 -7.167 1.00 75.31 179 ASP A CA 1
ATOM 1340 C C . ASP A 1 179 ? 18.901 1.081 -6.026 1.00 75.31 179 ASP A C 1
ATOM 1342 O O . ASP A 1 179 ? 19.259 -0.099 -6.032 1.00 75.31 179 ASP A O 1
ATOM 1346 N N . ASP A 1 180 ? 18.145 1.563 -5.040 1.00 71.00 180 ASP A N 1
ATOM 1347 C CA . ASP A 1 180 ? 17.605 0.753 -3.947 1.00 71.00 180 ASP A CA 1
ATOM 1348 C C . ASP A 1 180 ? 16.275 0.065 -4.316 1.00 71.00 180 ASP A C 1
ATOM 1350 O O . ASP A 1 180 ? 15.661 -0.620 -3.495 1.00 71.00 180 ASP A O 1
ATOM 1354 N N . GLY A 1 181 ? 15.827 0.217 -5.563 1.00 74.19 181 GLY A N 1
ATOM 1355 C CA . GLY A 1 181 ? 14.620 -0.392 -6.092 1.00 74.19 181 GLY A CA 1
ATOM 1356 C C . GLY A 1 181 ? 13.329 0.293 -5.647 1.00 74.19 181 GLY A C 1
ATOM 1357 O O . GLY A 1 181 ? 12.279 -0.332 -5.748 1.00 74.19 181 GLY A O 1
ATOM 1358 N N . LEU A 1 182 ? 13.342 1.537 -5.170 1.00 78.88 182 LEU A N 1
ATOM 1359 C CA . LEU A 1 182 ? 12.126 2.332 -4.940 1.00 78.88 182 LEU A CA 1
ATOM 1360 C C . LEU A 1 182 ? 11.633 3.008 -6.230 1.00 78.88 182 LEU A C 1
ATOM 1362 O O . LEU A 1 182 ? 12.130 2.736 -7.326 1.00 78.88 182 LEU A O 1
ATOM 1366 N N . PHE A 1 183 ? 10.547 3.774 -6.117 1.00 85.19 183 PHE A N 1
ATOM 1367 C CA . PHE A 1 183 ? 9.938 4.510 -7.223 1.00 85.19 183 PHE A CA 1
ATOM 1368 C C . PHE A 1 183 ? 10.641 5.850 -7.379 1.00 85.19 183 PHE A C 1
ATOM 1370 O O . PHE A 1 183 ? 10.588 6.673 -6.466 1.00 85.19 183 PHE A O 1
ATOM 1377 N N . ASP A 1 184 ? 11.229 6.083 -8.546 1.00 86.31 184 ASP A N 1
ATOM 1378 C CA . ASP A 1 184 ? 11.638 7.419 -8.936 1.00 86.31 184 ASP A CA 1
ATOM 1379 C C . ASP A 1 184 ? 10.491 8.082 -9.707 1.00 86.31 184 ASP A C 1
ATOM 1381 O O . ASP A 1 184 ? 10.233 7.791 -10.879 1.00 86.31 184 ASP A O 1
ATOM 1385 N N . VAL A 1 185 ? 9.748 8.925 -8.989 1.00 81.69 185 VAL A N 1
ATOM 1386 C CA . VAL A 1 185 ? 8.610 9.682 -9.531 1.00 81.69 185 VAL A CA 1
ATOM 1387 C C . VAL A 1 185 ? 9.085 10.948 -10.249 1.00 81.69 185 VAL A C 1
ATOM 1389 O O . VAL A 1 185 ? 8.378 11.456 -11.115 1.00 81.69 185 VAL A O 1
ATOM 1392 N N . ALA A 1 186 ? 10.274 11.456 -9.908 1.00 76.81 186 ALA A N 1
ATOM 1393 C CA . ALA A 1 186 ? 10.876 12.586 -10.610 1.00 76.81 186 ALA A CA 1
ATOM 1394 C C . ALA A 1 186 ? 11.492 12.140 -11.945 1.00 76.81 186 ALA A C 1
ATOM 1396 O O . ALA A 1 186 ? 11.464 12.900 -12.915 1.00 76.81 186 ALA A O 1
ATOM 1397 N N . GLY A 1 187 ? 11.994 10.904 -11.980 1.00 74.69 187 GLY A N 1
ATOM 1398 C CA . GLY A 1 187 ? 12.722 10.318 -13.094 1.00 74.69 187 GLY A CA 1
ATOM 1399 C C . GLY A 1 187 ? 14.053 11.019 -13.353 1.00 74.69 187 GLY A C 1
ATOM 1400 O O . GLY A 1 187 ? 14.413 12.009 -12.708 1.00 74.69 187 GLY A O 1
ATOM 1401 N N . THR A 1 188 ? 14.772 10.533 -14.363 1.00 73.50 188 THR A N 1
ATOM 1402 C CA . THR A 1 188 ? 15.993 11.171 -14.845 1.00 73.50 188 THR A CA 1
ATOM 1403 C C . THR A 1 188 ? 15.682 12.588 -15.322 1.00 73.50 188 THR A C 1
ATOM 1405 O O . THR A 1 188 ? 15.098 12.805 -16.387 1.00 73.50 188 THR A O 1
ATOM 1408 N N . GLN A 1 189 ? 16.109 13.570 -14.531 1.00 69.81 189 GLN A N 1
ATOM 1409 C CA . GLN A 1 189 ? 16.039 14.972 -14.909 1.00 69.81 189 GLN A CA 1
ATOM 1410 C C . GLN A 1 189 ? 17.170 15.302 -15.873 1.00 69.81 189 GLN A C 1
ATOM 1412 O O . GLN A 1 189 ? 18.338 14.984 -15.637 1.00 69.81 189 GLN A O 1
ATOM 1417 N N . LEU A 1 190 ? 16.816 15.976 -16.961 1.00 68.06 190 LEU A N 1
ATOM 1418 C CA . LEU A 1 190 ? 17.795 16.531 -17.870 1.00 68.06 190 LEU A CA 1
ATOM 1419 C C . LEU A 1 190 ? 18.047 17.997 -17.521 1.00 68.06 190 LEU A C 1
ATOM 1421 O O . LEU A 1 190 ? 17.137 18.761 -17.202 1.00 68.06 190 LEU A O 1
ATOM 1425 N N . TRP A 1 191 ? 19.309 18.390 -17.601 1.00 64.88 191 TRP A N 1
ATOM 1426 C CA . TRP A 1 191 ? 19.753 19.744 -17.299 1.00 64.88 191 TRP A CA 1
ATOM 1427 C C . TRP A 1 191 ? 20.172 20.435 -18.585 1.00 64.88 191 TRP A C 1
ATOM 1429 O O . TRP A 1 191 ? 20.917 19.842 -19.365 1.00 64.88 191 TRP A O 1
ATOM 1439 N N . THR A 1 192 ? 19.713 21.670 -18.794 1.00 64.06 192 THR A N 1
ATOM 1440 C CA . THR A 1 192 ? 20.128 22.504 -19.933 1.00 64.06 192 THR A CA 1
ATOM 1441 C C . THR A 1 192 ? 21.041 23.637 -19.480 1.00 64.06 192 THR A C 1
ATOM 1443 O O . THR A 1 192 ? 20.942 24.111 -18.343 1.00 64.06 192 THR A O 1
ATOM 1446 N N . SER A 1 193 ? 21.929 24.069 -20.381 1.00 58.66 193 SER A N 1
ATOM 1447 C CA . SER A 1 193 ? 22.720 25.287 -20.190 1.00 58.66 193 SER A CA 1
ATOM 1448 C C . SER A 1 193 ? 21.783 26.496 -20.032 1.00 58.66 193 SER A C 1
ATOM 1450 O O . SER A 1 193 ? 20.812 26.591 -20.790 1.00 58.66 193 SER A O 1
ATOM 1452 N N . PRO A 1 194 ? 22.044 27.405 -19.076 1.00 56.91 194 PRO A N 1
ATOM 1453 C CA . PRO A 1 194 ? 21.263 28.626 -18.895 1.00 56.91 194 PRO A CA 1
ATOM 1454 C C . PRO A 1 194 ? 21.529 29.709 -19.960 1.00 56.91 194 PRO A C 1
ATOM 1456 O O . PRO A 1 194 ? 20.793 30.691 -19.983 1.00 56.91 194 PRO A O 1
ATOM 1459 N N . ASP A 1 195 ? 22.540 29.558 -20.830 1.00 59.97 195 ASP A N 1
ATOM 1460 C CA . ASP A 1 195 ? 22.926 30.570 -21.830 1.00 59.97 195 ASP A CA 1
ATOM 1461 C C . ASP A 1 195 ? 21.896 30.698 -22.980 1.00 59.97 195 ASP A C 1
ATOM 1463 O O . ASP A 1 195 ? 21.817 29.798 -23.829 1.00 59.97 195 ASP A O 1
ATOM 1467 N N . PRO A 1 196 ? 21.161 31.830 -23.084 1.00 54.47 196 PRO A N 1
ATOM 1468 C CA . PRO A 1 196 ? 20.218 32.087 -24.176 1.00 54.47 196 PRO A CA 1
ATOM 1469 C C . PRO A 1 196 ? 20.888 32.211 -25.556 1.00 54.47 196 PRO A C 1
ATOM 1471 O O . PRO A 1 196 ? 20.194 32.165 -26.571 1.00 54.47 196 PRO A O 1
ATOM 1474 N N . GLY A 1 197 ? 22.213 32.411 -25.607 1.00 53.25 197 GLY A N 1
ATOM 1475 C CA . GLY A 1 197 ? 23.013 32.553 -26.827 1.00 53.25 197 GLY A CA 1
ATOM 1476 C C . GLY A 1 197 ? 23.570 31.240 -27.383 1.00 53.25 197 GLY A C 1
ATOM 1477 O O . GLY A 1 197 ? 24.045 31.207 -28.523 1.00 53.25 197 GLY A O 1
ATOM 1478 N N . SER A 1 198 ? 23.486 30.142 -26.628 1.00 52.41 198 SER A N 1
ATOM 1479 C CA . SER A 1 198 ? 23.922 28.826 -27.091 1.00 52.41 198 SER A CA 1
ATOM 1480 C C . SER A 1 198 ? 22.862 28.215 -28.019 1.00 52.41 198 SER A C 1
ATOM 1482 O O . SER A 1 198 ? 21.761 27.855 -27.616 1.00 52.41 198 SER A O 1
ATOM 1484 N N . ALA A 1 199 ? 23.185 28.135 -29.313 1.00 46.50 199 ALA A N 1
ATOM 1485 C CA . ALA A 1 199 ? 22.252 27.875 -30.419 1.00 46.50 199 ALA A CA 1
ATOM 1486 C C . ALA A 1 199 ? 21.589 26.477 -30.449 1.00 46.50 199 ALA A C 1
ATOM 1488 O O . ALA A 1 199 ? 20.990 26.092 -31.454 1.00 46.50 199 ALA A O 1
ATOM 1489 N N . SER A 1 200 ? 21.677 25.688 -29.382 1.00 53.69 200 SER A N 1
ATOM 1490 C CA . SER A 1 200 ? 20.902 24.463 -29.189 1.00 53.69 200 SER A CA 1
ATOM 1491 C C . SER A 1 200 ? 20.870 24.142 -27.695 1.00 53.69 200 SER A C 1
ATOM 1493 O O . SER A 1 200 ? 21.950 23.985 -27.117 1.00 53.69 200 SER A O 1
ATOM 1495 N N . PRO A 1 201 ? 19.685 24.003 -27.063 1.00 56.03 201 PRO A N 1
ATOM 1496 C CA . PRO A 1 201 ? 19.627 23.433 -25.729 1.00 56.03 201 PRO A CA 1
ATOM 1497 C C . PRO A 1 201 ? 20.302 22.066 -25.804 1.00 56.03 201 PRO A C 1
ATOM 1499 O O . PRO A 1 201 ? 20.078 21.293 -26.734 1.00 56.03 201 PRO A O 1
ATOM 1502 N N . CYS A 1 202 ? 21.227 21.817 -24.893 1.00 54.44 202 CYS A N 1
ATOM 1503 C CA . CYS A 1 202 ? 21.911 20.545 -24.791 1.00 54.44 202 CYS A CA 1
ATOM 1504 C C . CYS A 1 202 ? 21.595 19.987 -23.414 1.00 54.44 202 CYS A C 1
ATOM 1506 O O . CYS A 1 202 ? 21.587 20.724 -22.430 1.00 54.44 202 CYS A O 1
ATOM 1508 N N . TRP A 1 203 ? 21.278 18.702 -23.353 1.00 55.19 203 TRP A N 1
ATOM 1509 C CA . TRP A 1 203 ? 20.736 18.076 -22.159 1.00 55.19 203 TRP A CA 1
ATOM 1510 C C . TRP A 1 203 ? 21.754 17.110 -21.565 1.00 55.19 203 TRP A C 1
ATOM 1512 O O . TRP A 1 203 ? 22.259 16.221 -22.254 1.00 55.19 203 TRP A O 1
ATOM 1522 N N . ASN A 1 204 ? 22.030 17.254 -20.272 1.00 57.72 204 ASN A N 1
ATOM 1523 C CA . ASN A 1 204 ? 22.898 16.349 -19.525 1.00 57.72 204 ASN A CA 1
ATOM 1524 C C . ASN A 1 204 ? 22.141 15.712 -18.360 1.00 57.72 204 ASN A C 1
ATOM 1526 O O . ASN A 1 204 ? 21.510 16.413 -17.578 1.00 57.72 204 ASN A O 1
ATOM 1530 N N . ALA A 1 205 ? 22.263 14.390 -18.214 1.00 54.00 205 ALA A N 1
ATOM 1531 C CA . ALA A 1 205 ? 21.727 13.644 -17.070 1.00 54.00 205 ALA A CA 1
ATOM 1532 C C . ALA A 1 205 ? 22.595 13.781 -15.802 1.00 54.00 205 ALA A C 1
ATOM 1534 O O . ALA A 1 205 ? 22.169 13.416 -14.715 1.00 54.00 205 ALA A O 1
ATOM 1535 N N . ASN A 1 206 ? 23.826 14.284 -15.942 1.00 57.44 206 ASN A N 1
ATOM 1536 C CA . ASN A 1 206 ? 24.769 14.445 -14.840 1.00 57.44 206 ASN A CA 1
ATOM 1537 C C . ASN A 1 206 ? 25.602 15.719 -15.076 1.00 57.44 206 ASN A C 1
ATOM 1539 O O . ASN A 1 206 ? 26.663 15.651 -15.707 1.00 57.44 206 ASN A O 1
ATOM 1543 N N . PRO A 1 207 ? 25.091 16.910 -14.713 1.00 53.31 207 PRO A N 1
ATOM 1544 C CA . PRO A 1 207 ? 25.846 18.143 -14.880 1.00 53.31 207 PRO A CA 1
ATOM 1545 C C . PRO A 1 207 ? 27.101 18.078 -14.004 1.00 53.31 207 PRO A C 1
ATOM 1547 O O . PRO A 1 207 ? 27.019 17.849 -12.798 1.00 53.31 207 PRO A O 1
ATOM 1550 N N . ALA A 1 208 ? 28.283 18.256 -14.599 1.00 50.47 208 ALA A N 1
ATOM 1551 C CA . ALA A 1 208 ? 29.505 18.389 -13.815 1.00 50.47 208 ALA A CA 1
ATOM 1552 C C . ALA A 1 208 ? 29.352 19.565 -12.823 1.00 50.47 208 ALA A C 1
ATOM 1554 O O . ALA A 1 208 ? 28.746 20.5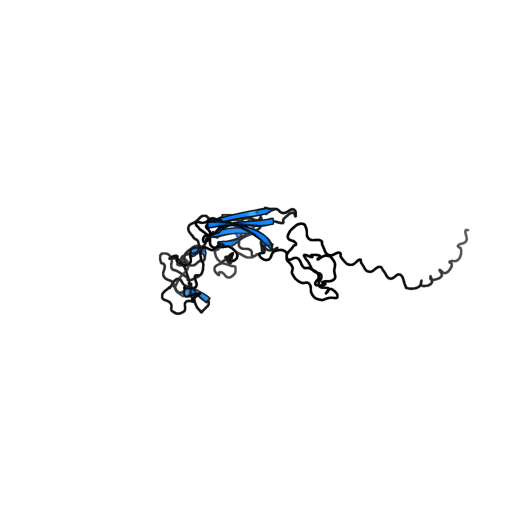78 -13.185 1.00 50.47 208 ALA A O 1
ATOM 1555 N N . PRO A 1 209 ? 29.936 19.491 -11.610 1.00 47.38 209 PRO A N 1
ATOM 1556 C CA . PRO A 1 209 ? 29.855 20.562 -10.611 1.00 47.38 209 PRO A CA 1
ATOM 1557 C C . PRO A 1 209 ? 30.560 21.854 -11.044 1.00 47.38 209 PRO A C 1
ATOM 1559 O O . PRO A 1 209 ? 30.534 22.845 -10.319 1.00 47.38 209 PRO A O 1
ATOM 1562 N N . THR A 1 210 ? 31.212 21.864 -12.207 1.00 45.72 210 THR A N 1
ATOM 1563 C CA . THR A 1 210 ? 31.767 23.081 -12.784 1.00 45.72 210 THR A CA 1
ATOM 1564 C C . THR A 1 210 ? 30.634 23.990 -13.257 1.00 45.72 210 THR A C 1
ATOM 1566 O O . THR A 1 210 ? 29.905 23.598 -14.175 1.00 45.72 210 THR A O 1
ATOM 1569 N N . PRO A 1 211 ? 30.486 25.193 -12.672 1.00 43.81 211 PRO A N 1
ATOM 1570 C CA . PRO A 1 211 ? 29.569 26.185 -13.201 1.00 43.81 211 PRO A CA 1
ATOM 1571 C C . PRO A 1 211 ? 29.981 26.500 -14.639 1.00 43.81 211 PRO A C 1
ATOM 1573 O O . PRO A 1 211 ? 31.161 26.713 -14.931 1.00 43.81 211 PRO A O 1
ATOM 1576 N N . THR A 1 212 ? 29.009 26.506 -15.548 1.00 52.97 212 THR A N 1
ATOM 1577 C CA . THR A 1 212 ? 29.164 27.207 -16.821 1.00 52.97 212 THR A CA 1
ATOM 1578 C C . THR A 1 212 ? 29.532 28.669 -16.540 1.00 52.97 212 THR A C 1
ATOM 1580 O O . THR A 1 212 ? 29.172 29.183 -15.475 1.00 52.97 212 THR A O 1
ATOM 1583 N N . PRO A 1 213 ? 30.228 29.359 -17.462 1.00 50.00 213 PRO A N 1
ATOM 1584 C CA . PRO A 1 213 ? 30.569 30.777 -17.307 1.00 50.00 213 PRO A CA 1
ATOM 1585 C C . PRO A 1 213 ? 29.375 31.669 -16.913 1.00 50.00 213 PRO A C 1
ATOM 1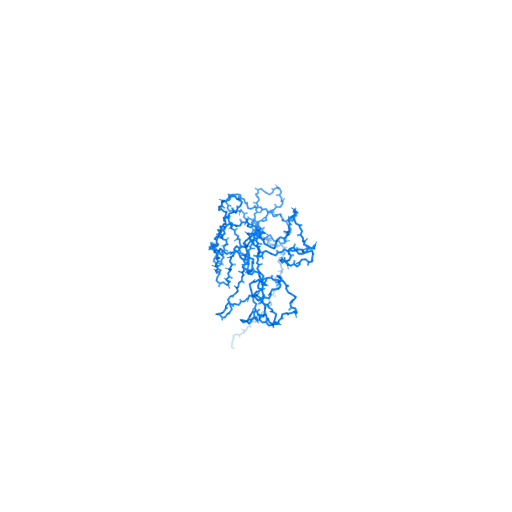587 O O . PRO A 1 213 ? 29.568 32.686 -16.255 1.00 50.00 213 PRO A O 1
ATOM 1590 N N . ASP A 1 214 ? 28.154 31.231 -17.240 1.00 50.66 214 ASP A N 1
ATOM 1591 C CA . ASP A 1 214 ? 26.911 32.001 -17.149 1.00 50.66 214 ASP A CA 1
ATOM 1592 C C . ASP A 1 214 ? 25.956 31.561 -16.017 1.00 50.66 214 ASP A C 1
ATOM 1594 O O . ASP A 1 214 ? 24.799 31.978 -15.980 1.00 50.66 214 ASP A O 1
ATOM 1598 N N . GLY A 1 215 ? 26.419 30.740 -15.064 1.00 53.06 215 GLY A N 1
ATOM 1599 C CA . GLY A 1 215 ? 25.657 30.391 -13.853 1.00 53.06 215 GLY A CA 1
ATOM 1600 C C . GLY A 1 215 ? 25.277 28.908 -13.719 1.00 53.06 215 GLY A C 1
ATOM 1601 O O . GLY A 1 215 ? 25.753 28.071 -14.490 1.00 53.06 215 GLY A O 1
ATOM 1602 N N . PRO A 1 216 ? 24.482 28.551 -12.688 1.00 57.38 216 PRO A N 1
ATOM 1603 C CA . PRO A 1 216 ? 24.148 27.164 -12.373 1.00 57.38 216 PRO A CA 1
ATOM 1604 C C . PRO A 1 216 ? 23.205 26.533 -13.406 1.00 57.38 216 PRO A C 1
ATOM 1606 O O . PRO A 1 216 ? 22.318 27.189 -13.953 1.00 57.38 216 PRO A O 1
ATOM 1609 N N . TRP A 1 217 ? 23.377 25.228 -13.632 1.00 58.50 217 TRP A N 1
ATOM 1610 C CA . TRP A 1 217 ? 22.498 24.416 -14.472 1.00 58.50 217 TRP A CA 1
ATOM 1611 C C . TRP A 1 217 ? 21.039 24.539 -14.032 1.00 58.50 217 TRP A C 1
ATOM 1613 O O . TRP A 1 217 ? 20.742 24.504 -12.837 1.00 58.50 217 TRP A O 1
ATOM 1623 N N . SER A 1 218 ? 20.128 24.641 -14.999 1.00 60.53 218 SER A N 1
ATOM 1624 C CA . SER A 1 218 ? 18.689 24.698 -14.729 1.00 60.53 218 SER A CA 1
ATOM 1625 C C . SER A 1 218 ? 18.009 23.393 -15.159 1.00 60.53 218 SER A C 1
ATOM 1627 O O . SER A 1 218 ? 18.313 22.879 -16.245 1.00 60.53 218 SER A O 1
ATOM 1629 N N . PRO A 1 219 ? 17.107 22.831 -14.330 1.00 60.00 219 PRO A N 1
ATOM 1630 C CA . PRO A 1 219 ? 16.382 21.619 -14.680 1.00 60.00 219 PRO A CA 1
ATOM 1631 C C . PRO A 1 219 ? 15.394 21.932 -15.805 1.00 60.00 219 PRO A C 1
ATOM 1633 O O . PRO A 1 219 ? 14.725 22.967 -15.784 1.00 60.00 219 PRO A O 1
ATOM 1636 N N . SER A 1 220 ? 15.305 21.051 -16.798 1.00 60.94 220 SER A N 1
ATOM 1637 C CA . SER A 1 220 ? 14.434 21.245 -17.957 1.00 60.94 220 SER A CA 1
ATOM 1638 C C . SER A 1 220 ? 13.821 19.917 -18.405 1.00 60.94 220 SER A C 1
ATOM 1640 O O . SER A 1 220 ? 14.508 18.891 -18.395 1.00 60.94 220 SER A O 1
ATOM 1642 N N . PRO A 1 221 ? 12.537 19.889 -18.804 1.00 57.31 221 PRO A N 1
ATOM 1643 C CA . PRO A 1 221 ? 11.961 18.693 -19.398 1.00 57.31 221 PRO A CA 1
ATOM 1644 C C . PRO A 1 221 ? 12.709 18.302 -20.691 1.00 57.31 221 PRO A C 1
ATOM 1646 O O . PRO A 1 221 ? 13.247 19.167 -21.394 1.00 57.31 221 PRO A O 1
ATOM 1649 N N . PRO A 1 222 ? 12.756 17.000 -21.033 1.00 55.50 222 PRO A N 1
ATOM 1650 C CA . PRO A 1 222 ? 13.253 16.559 -22.332 1.00 55.50 222 PRO A CA 1
ATOM 1651 C C . PRO A 1 222 ? 12.428 17.173 -23.479 1.00 55.50 222 PRO A C 1
ATOM 1653 O O . PRO A 1 222 ? 11.254 17.508 -23.286 1.00 55.50 222 PRO A O 1
ATOM 1656 N N . PRO A 1 223 ? 13.007 17.303 -24.687 1.00 54.25 223 PRO A N 1
ATOM 1657 C CA . PRO A 1 223 ? 12.269 17.776 -25.849 1.00 54.25 223 PRO A CA 1
ATOM 1658 C C . PRO A 1 223 ? 11.085 16.840 -26.166 1.00 54.25 223 PRO A C 1
ATOM 1660 O O . PRO A 1 223 ? 11.186 15.628 -25.966 1.00 54.25 223 PRO A O 1
ATOM 1663 N N . PRO A 1 224 ? 9.968 17.373 -26.697 1.00 45.81 224 PRO A N 1
ATOM 1664 C CA . PRO A 1 224 ? 8.743 16.603 -26.928 1.00 45.81 224 PRO A CA 1
ATOM 1665 C C . PRO A 1 224 ? 8.880 15.508 -28.001 1.00 45.81 224 PRO A C 1
ATOM 1667 O O . PRO A 1 224 ? 8.034 14.620 -28.072 1.00 45.81 224 PRO A O 1
ATOM 1670 N N . THR A 1 225 ? 9.930 15.540 -28.830 1.00 42.22 225 THR A N 1
ATOM 1671 C CA . THR A 1 225 ? 10.181 14.548 -29.887 1.00 42.22 225 THR A CA 1
ATOM 1672 C C . THR A 1 225 ? 11.678 14.328 -30.111 1.00 42.22 225 THR A C 1
ATOM 1674 O O . THR A 1 225 ? 12.405 15.286 -30.370 1.00 42.22 225 THR A O 1
ATOM 1677 N N . GLY A 1 226 ? 12.108 13.061 -30.108 1.00 51.91 226 GLY A N 1
ATOM 1678 C CA . GLY A 1 226 ? 13.478 12.640 -30.433 1.00 51.91 226 GLY A CA 1
ATOM 1679 C C . GLY A 1 226 ? 14.445 12.607 -29.236 1.00 51.91 226 GLY A C 1
ATOM 1680 O O . GLY A 1 226 ? 14.143 13.154 -28.177 1.00 51.91 226 GLY A O 1
ATOM 1681 N N . PRO A 1 227 ? 15.605 11.934 -29.371 1.00 52.12 227 PRO A N 1
ATOM 1682 C CA . PRO A 1 227 ? 16.620 11.904 -28.322 1.00 52.12 227 PRO A CA 1
ATOM 1683 C C . PRO A 1 227 ? 17.217 13.299 -28.109 1.00 52.12 227 PRO A C 1
ATOM 1685 O O . PRO A 1 227 ? 17.577 13.987 -29.065 1.00 52.12 227 PRO A O 1
ATOM 1688 N N . ALA A 1 228 ? 17.342 13.709 -26.847 1.00 55.78 228 ALA A N 1
ATOM 1689 C CA . ALA A 1 228 ? 17.910 15.002 -26.496 1.00 55.78 228 ALA A CA 1
ATOM 1690 C C . ALA A 1 228 ? 19.408 15.063 -26.880 1.00 55.78 228 ALA A C 1
ATOM 1692 O O . ALA A 1 228 ? 20.169 14.173 -26.481 1.00 55.78 228 ALA A O 1
ATOM 1693 N N . PRO A 1 229 ? 19.869 16.076 -27.639 1.00 55.41 229 PRO A N 1
ATOM 1694 C CA . PRO A 1 229 ? 21.286 16.241 -27.947 1.00 55.41 229 PRO A CA 1
ATOM 1695 C C . PRO A 1 229 ? 22.094 16.467 -26.662 1.00 55.41 229 PRO A C 1
ATOM 1697 O O . PRO A 1 229 ? 21.779 17.340 -25.852 1.00 55.41 229 PRO A O 1
ATOM 1700 N N . ARG A 1 230 ? 23.146 15.662 -26.465 1.00 54.44 230 ARG A N 1
ATOM 1701 C CA . ARG A 1 230 ? 24.051 15.774 -25.309 1.00 54.44 230 ARG A CA 1
ATOM 1702 C C . ARG A 1 230 ? 24.920 17.021 -25.430 1.00 54.44 230 ARG A C 1
ATOM 1704 O O . ARG A 1 230 ? 25.359 17.355 -26.531 1.00 54.44 230 ARG A O 1
ATOM 1711 N N . CYS A 1 231 ? 25.230 17.675 -24.309 1.00 54.88 231 CYS A N 1
ATOM 1712 C CA . CYS A 1 231 ? 26.224 18.746 -24.334 1.00 54.88 231 CYS A CA 1
ATOM 1713 C C . CYS A 1 231 ? 27.586 18.164 -24.711 1.00 54.88 231 CYS A C 1
ATOM 1715 O O . CYS A 1 231 ? 28.060 17.212 -24.087 1.00 54.88 231 CYS A O 1
ATOM 1717 N N . ALA A 1 232 ? 28.223 18.744 -25.726 1.00 53.56 232 ALA A N 1
ATOM 1718 C CA . ALA A 1 232 ? 29.593 18.402 -26.061 1.00 53.56 232 ALA A CA 1
ATOM 1719 C C . ALA A 1 232 ? 30.489 18.709 -24.852 1.00 53.56 232 ALA A C 1
ATOM 1721 O O . ALA A 1 232 ? 30.460 19.817 -24.314 1.00 53.56 232 ALA A O 1
ATOM 1722 N N . SER A 1 233 ? 31.286 17.734 -24.410 1.00 45.31 233 SER A N 1
ATOM 1723 C CA . SER A 1 233 ? 32.361 18.018 -23.462 1.00 45.31 233 SER A CA 1
ATOM 1724 C C . SER A 1 233 ? 33.295 19.056 -24.092 1.00 45.31 233 SER A C 1
ATOM 1726 O O . SER A 1 233 ? 33.609 18.924 -25.281 1.00 45.31 233 SER A O 1
ATOM 1728 N N . PRO A 1 234 ? 33.754 20.081 -23.350 1.00 40.88 234 PRO A N 1
ATOM 1729 C CA . PRO A 1 234 ? 34.766 20.978 -23.882 1.00 40.88 234 PRO A CA 1
ATOM 1730 C C . PRO A 1 234 ? 35.976 20.137 -24.316 1.00 40.88 234 PRO A C 1
ATOM 1732 O O . PRO A 1 234 ? 36.347 19.196 -23.603 1.00 40.88 234 PRO A O 1
ATOM 1735 N N . PRO A 1 235 ? 36.582 20.417 -25.485 1.00 33.78 235 PRO A N 1
ATOM 1736 C CA . PRO A 1 235 ? 37.774 19.700 -25.905 1.00 33.78 235 PRO A CA 1
ATOM 1737 C C . PRO A 1 235 ? 38.824 19.823 -24.802 1.00 33.78 235 PRO A C 1
ATOM 1739 O O . PRO A 1 235 ? 39.040 20.915 -24.270 1.00 33.78 235 PRO A O 1
ATOM 1742 N N . ALA A 1 236 ? 39.454 18.699 -24.446 1.00 35.69 236 ALA A N 1
ATOM 1743 C CA . ALA A 1 236 ? 40.532 18.685 -23.465 1.00 35.69 236 ALA A CA 1
ATOM 1744 C C . ALA A 1 236 ? 41.531 19.811 -23.795 1.00 35.69 236 ALA A C 1
ATOM 1746 O O . ALA A 1 236 ? 41.862 19.993 -24.976 1.00 35.69 236 ALA A O 1
ATOM 1747 N N . PRO A 1 237 ? 41.998 20.589 -22.800 1.00 37.91 237 PRO A N 1
ATOM 1748 C CA . PRO A 1 237 ? 42.943 21.660 -23.063 1.00 37.91 237 PRO A CA 1
ATOM 1749 C C . PRO A 1 237 ? 44.153 21.060 -23.777 1.00 37.91 237 PRO A C 1
ATOM 1751 O O . PRO A 1 237 ? 44.800 20.145 -23.263 1.00 37.91 237 PRO A O 1
ATOM 1754 N N . ARG A 1 238 ? 44.434 21.548 -24.993 1.00 33.75 238 ARG A N 1
ATOM 1755 C CA . ARG A 1 238 ? 45.634 21.146 -25.731 1.00 33.75 238 ARG A CA 1
ATOM 1756 C C . ARG A 1 238 ? 46.835 21.360 -24.804 1.00 33.75 238 ARG A C 1
ATOM 1758 O O . ARG A 1 238 ? 46.932 22.443 -24.216 1.00 33.75 238 ARG A O 1
ATOM 1765 N N . PRO A 1 239 ? 47.745 20.381 -24.655 1.00 32.94 239 PRO A N 1
ATOM 1766 C CA . PRO A 1 239 ? 48.956 20.600 -23.886 1.00 32.94 239 PRO A CA 1
ATOM 1767 C C . PRO A 1 239 ? 49.677 21.815 -24.473 1.00 32.94 239 PRO A C 1
ATOM 1769 O O . PRO A 1 239 ? 49.953 21.867 -25.675 1.00 32.94 239 PRO A O 1
ATOM 1772 N N . LYS A 1 240 ? 49.927 22.824 -23.632 1.00 36.53 240 LYS A N 1
ATOM 1773 C CA . LYS A 1 240 ? 50.737 23.989 -23.989 1.00 36.53 240 LYS A CA 1
ATOM 1774 C C . LYS A 1 240 ? 52.161 23.496 -24.256 1.00 36.53 240 LYS A C 1
ATOM 1776 O O . LYS A 1 240 ? 52.965 23.399 -23.336 1.00 36.53 240 LYS A O 1
ATOM 1781 N N . TYR A 1 241 ? 52.477 23.164 -25.505 1.00 37.69 241 TYR A N 1
ATOM 1782 C CA . TYR A 1 241 ? 53.864 23.055 -25.945 1.00 37.69 241 TYR A CA 1
ATOM 1783 C C . TYR A 1 241 ? 54.453 24.464 -25.940 1.00 37.69 241 TYR A C 1
ATOM 1785 O O . TYR A 1 241 ? 54.144 25.283 -26.800 1.00 37.69 241 TYR A O 1
ATOM 1793 N N . GLY A 1 242 ? 55.238 24.764 -24.909 1.00 42.22 242 GLY A N 1
ATOM 1794 C CA . GLY A 1 242 ? 55.774 26.101 -24.690 1.00 42.22 242 GLY A CA 1
ATOM 1795 C C . GLY A 1 242 ? 56.664 26.197 -23.459 1.00 42.22 242 GLY A C 1
ATOM 1796 O O . GLY A 1 242 ? 56.484 27.093 -22.644 1.00 42.22 242 GLY A O 1
ATOM 1797 N N . SER A 1 243 ? 57.621 25.284 -23.315 1.00 38.59 243 SER A N 1
ATOM 1798 C CA . SER A 1 243 ? 58.824 25.520 -22.517 1.00 38.59 243 SER A CA 1
ATOM 1799 C C . SER A 1 243 ? 60.028 24.997 -23.300 1.00 38.59 243 SER A C 1
ATOM 1801 O O . SER A 1 243 ? 59.997 23.907 -23.869 1.00 38.59 243 SER A O 1
ATOM 1803 N N . ALA A 1 244 ? 61.039 25.855 -23.432 1.00 40.28 244 ALA A N 1
ATOM 1804 C CA . ALA A 1 244 ? 62.224 25.653 -24.257 1.00 40.28 244 ALA A CA 1
ATOM 1805 C C . ALA A 1 244 ? 62.974 24.349 -23.908 1.00 40.28 244 ALA A C 1
ATOM 1807 O O . ALA A 1 244 ? 62.951 23.928 -22.749 1.00 40.28 244 ALA A O 1
ATOM 1808 N N . PRO A 1 245 ? 63.666 23.718 -24.877 1.00 37.22 245 PRO A N 1
ATOM 1809 C CA . PRO A 1 245 ? 64.416 22.496 -24.623 1.00 37.22 245 PRO A CA 1
ATOM 1810 C C . PRO A 1 245 ? 65.554 22.762 -23.631 1.00 37.22 245 PRO A C 1
ATOM 1812 O O . PRO A 1 245 ? 66.423 23.604 -23.858 1.00 37.22 245 PRO A O 1
ATOM 1815 N N . THR A 1 246 ? 65.555 22.017 -22.529 1.00 38.62 246 THR A N 1
ATOM 1816 C CA . THR A 1 246 ? 66.695 21.895 -21.621 1.00 38.62 246 THR A CA 1
ATOM 1817 C C . THR A 1 246 ? 67.885 21.278 -22.371 1.00 38.62 246 THR A C 1
ATOM 1819 O O . THR A 1 246 ? 67.709 20.290 -23.088 1.00 38.62 246 THR A O 1
ATOM 1822 N N . PRO A 1 247 ? 69.108 21.825 -22.245 1.00 37.06 247 PRO A N 1
ATOM 1823 C CA . PRO A 1 247 ? 70.269 21.259 -22.918 1.00 37.06 247 PRO A CA 1
ATOM 1824 C C . PRO A 1 247 ? 70.624 19.890 -22.322 1.00 37.06 247 PRO A C 1
ATOM 1826 O O . PRO A 1 247 ? 70.721 19.725 -21.106 1.00 37.06 247 PRO A O 1
ATOM 1829 N N . PHE A 1 248 ? 70.823 18.908 -23.203 1.00 35.53 248 PHE A N 1
ATOM 1830 C CA . PHE A 1 248 ? 71.274 17.557 -22.870 1.00 35.53 248 PHE A CA 1
ATOM 1831 C C . PHE A 1 248 ? 72.587 17.575 -22.062 1.00 35.53 248 PHE A C 1
ATOM 1833 O O . PHE A 1 248 ? 73.524 18.285 -22.443 1.00 35.53 248 PHE A O 1
ATOM 1840 N N . PRO A 1 249 ? 72.734 16.744 -21.012 1.00 39.34 249 PRO A N 1
ATOM 1841 C CA . PRO A 1 249 ? 74.025 16.561 -20.366 1.00 39.34 249 PRO A CA 1
ATOM 1842 C C . PRO A 1 249 ? 74.977 15.810 -21.312 1.00 39.34 249 PRO A C 1
ATOM 1844 O O . PRO A 1 249 ? 74.686 14.705 -21.776 1.00 39.34 249 PRO A O 1
ATOM 1847 N N . ARG A 1 250 ? 76.135 16.419 -21.603 1.00 36.44 250 ARG A N 1
ATOM 1848 C CA . ARG A 1 250 ? 77.241 15.782 -22.334 1.00 36.44 250 ARG A CA 1
ATOM 1849 C C . ARG A 1 250 ? 77.684 14.519 -21.589 1.00 36.44 250 ARG A C 1
ATOM 1851 O O . ARG A 1 250 ? 78.161 14.589 -20.460 1.00 36.44 250 ARG A O 1
ATOM 1858 N N . ARG A 1 251 ? 77.559 13.368 -22.247 1.00 35.81 251 ARG A N 1
ATOM 1859 C CA . ARG A 1 251 ? 78.076 12.081 -21.771 1.00 35.81 251 ARG A CA 1
ATOM 1860 C C . ARG A 1 251 ? 79.608 12.114 -21.829 1.00 35.81 251 ARG A C 1
ATOM 1862 O O . ARG A 1 251 ? 80.175 12.326 -22.899 1.00 35.81 251 ARG A O 1
ATOM 1869 N N . ALA A 1 252 ? 80.267 11.939 -20.685 1.00 40.22 252 ALA A N 1
ATOM 1870 C CA . ALA A 1 252 ? 81.720 11.805 -20.602 1.00 40.22 252 ALA A CA 1
ATOM 1871 C C . ALA A 1 252 ? 82.187 10.539 -21.347 1.00 40.22 252 ALA A C 1
ATOM 1873 O O . ALA A 1 252 ? 81.545 9.490 -21.264 1.00 40.22 252 ALA A O 1
ATOM 1874 N N . ALA A 1 253 ? 83.285 10.656 -22.096 1.00 40.53 253 ALA A N 1
ATOM 1875 C CA . ALA A 1 253 ? 83.885 9.570 -22.858 1.00 40.53 253 ALA A CA 1
ATOM 1876 C C . ALA A 1 253 ? 84.574 8.557 -21.927 1.00 40.53 253 ALA A C 1
ATOM 1878 O O . ALA A 1 253 ? 85.335 8.946 -21.044 1.00 40.53 253 ALA A O 1
ATOM 1879 N N . ALA A 1 254 ? 84.324 7.264 -22.137 1.00 45.31 254 ALA A N 1
ATOM 1880 C CA . ALA A 1 254 ? 85.070 6.180 -21.498 1.00 45.31 254 ALA A CA 1
ATOM 1881 C C . ALA A 1 254 ? 86.342 5.855 -22.315 1.00 45.31 254 ALA A C 1
ATOM 1883 O O . ALA A 1 254 ? 86.280 5.883 -23.548 1.00 45.31 254 ALA A O 1
ATOM 1884 N N . PRO A 1 255 ? 87.487 5.553 -21.673 1.00 44.31 255 PRO A N 1
ATOM 1885 C CA . PRO A 1 255 ? 88.735 5.257 -22.375 1.00 44.31 255 PRO A CA 1
ATOM 1886 C C . PRO A 1 255 ? 88.745 3.843 -22.997 1.00 44.31 255 PRO A C 1
ATOM 1888 O O . PRO A 1 255 ? 88.047 2.949 -22.514 1.00 44.31 255 PRO A O 1
ATOM 1891 N N . PRO A 1 256 ? 89.537 3.618 -24.064 1.00 45.06 256 PRO A N 1
ATOM 1892 C CA . PRO A 1 256 ? 89.514 2.376 -24.835 1.00 45.06 256 PRO A CA 1
ATOM 1893 C C . PRO A 1 256 ? 90.238 1.221 -24.123 1.00 45.06 256 PRO A C 1
ATOM 1895 O O . PRO A 1 256 ? 91.387 1.357 -23.700 1.00 45.06 256 PRO A O 1
ATOM 1898 N N . SER A 1 257 ? 89.596 0.050 -24.062 1.00 45.06 257 SER A N 1
ATOM 1899 C CA . SER A 1 257 ? 90.235 -1.204 -23.648 1.00 45.06 257 SER A CA 1
ATOM 1900 C C . SER A 1 257 ? 91.117 -1.751 -24.775 1.00 45.06 257 SER A C 1
ATOM 1902 O O . SER A 1 257 ? 90.631 -2.036 -25.873 1.00 45.06 257 SER A O 1
ATOM 1904 N N . LYS A 1 258 ? 92.412 -1.918 -24.494 1.00 42.91 258 LYS A N 1
ATOM 1905 C CA . LYS A 1 258 ? 93.375 -2.592 -25.373 1.00 42.91 258 LYS A CA 1
ATOM 1906 C C . LYS A 1 258 ? 93.048 -4.087 -25.470 1.00 42.91 258 LYS A C 1
ATOM 1908 O O . LYS A 1 258 ? 92.787 -4.726 -24.457 1.00 42.91 258 LYS A O 1
ATOM 1913 N N . ARG A 1 259 ? 93.087 -4.622 -26.694 1.00 40.72 259 ARG A N 1
ATOM 1914 C CA . ARG A 1 259 ? 93.196 -6.061 -26.968 1.00 40.72 259 ARG A CA 1
ATOM 1915 C C . ARG A 1 259 ? 94.653 -6.493 -26.800 1.00 40.72 259 ARG A C 1
ATOM 1917 O O . ARG A 1 259 ? 95.545 -5.768 -27.242 1.00 40.72 259 ARG A O 1
ATOM 1924 N N . GLY A 1 260 ? 94.835 -7.666 -26.205 1.00 37.09 260 GLY A N 1
ATOM 1925 C CA . GLY A 1 260 ? 96.096 -8.351 -25.940 1.00 37.09 260 GLY A CA 1
ATOM 1926 C C . GLY A 1 260 ? 95.856 -9.372 -24.851 1.00 37.09 260 GLY A C 1
ATOM 1927 O O . GLY A 1 260 ? 95.977 -8.964 -23.679 1.00 37.09 260 GLY A O 1
#

pLDDT: mean 73.97, std 21.25, range [32.94, 97.06]